Protein AF-0000000075684099 (afdb_homodimer)

Solvent-accessible surface area (backbone atoms only — not comparable to full-atom values): 14193 Å² total; per-residue (Å²): 124,77,83,59,62,55,55,47,76,52,73,48,48,56,67,42,41,53,54,57,47,53,32,49,54,31,50,75,61,69,32,39,19,30,36,30,58,41,48,46,37,28,25,48,27,39,28,27,34,31,30,70,54,49,92,86,46,73,55,72,46,78,44,77,45,59,30,39,46,72,30,47,18,16,41,30,39,69,56,45,70,51,40,16,25,23,33,25,40,92,82,67,51,51,35,29,20,37,55,39,75,75,18,24,24,47,66,32,33,44,39,34,35,36,25,36,51,66,68,39,35,44,46,46,68,42,80,33,83,90,66,68,41,70,38,77,40,75,46,68,67,131,125,81,82,54,60,54,57,47,70,50,68,47,49,57,68,40,40,53,53,57,47,53,31,48,52,30,51,75,63,70,31,38,20,29,36,50,45,24,31,25,37,30,25,48,26,40,27,26,35,45,83,87,52,47,94,86,45,72,54,73,44,79,44,78,47,40,25,23,35,23,38,47,45,41,38,29,39,69,55,43,70,53,39,40,36,30,32,10,28,64,82,21,47,56,46,69,30,37,55,38,73,74,16,22,25,45,54,33,33,44,37,34,35,34,25,36,50,64,72,38,34,44,45,45,70,41,80,33,82,91,76,67,41,70,37,85,40,82,46,68,67,129

pLDDT: mean 94.75, std 9.68, range [30.98, 98.94]

Nearest PDB structures (foldseek):
  2p6y-assembly1_A  TM=9.587E-01  e=1.117E-13  Vibrio cholerae
  2hx0-assembly1_A  TM=9.298E-01  e=1.241E-13  Salmonella enterica
  3htn-assembly1_C  TM=8.692E-01  e=8.256E-09  Bacteroides thetaiotaomicron VPI-5482
  3htn-assembly1_B  TM=8.306E-01  e=2.255E-08  Bacteroides thetaiotaomicron VPI-5482
  3hwu-assembly1_A  TM=8.414E-01  e=3.629E-08  Cupriavidus pinatubonensis JMP134

Organism: Trichomonas vaginalis (strain ATCC PRA-98 / G3) (NCBI:txid412133)

Sequence (284 aa):
MSSGKGYIAFRLRPGEDLYTSIQEQAVKNGCNACAIVTCVGSLKECHVRLAGATATDQVIVPIPGPLEIVSLTGTISQGKAHIHISVSDNKGQVFGGHLVKGSLIETTAEIVLVNLNNFGIQFTREFDQATGFNELVVKYDNMSSGKGYIAFRLRPGEDLYTSIQEQAVKNGCNACAIVTCVGSLKECHVRLAGATATDQVIVPIPGPLEIVSLTGTISQGKAHIHISVSDNKGQVFGGHLVKGSLIETTAEIVLVNLNNFGIQFTREFDQATGFNELVVKYDN

Foldseek 3Di:
DPPFDQKDKDKDFFFDKPQLVVLVSCVVRVQQKKWWPFKWAWWQKFKAWAPPDAPVRTDIDMDGDGKTWPGKTWIHHRSDIFIKTWIAHPVRDIDIHTGDTDTGGHGMMITMMGRCVVVQKHWDFDQDPVRRDGDIDIDGHD/DPPFDQKDKDKDFFFDKPQLVVLVSCVVRVQQKKWWPDKWAWWQKFKAWAPPDAPVRTDIDMDGDGKIWPDKTWIHHRSDIFIKTWIAHPVRDIDIHTGDTDTGGHGMMITMMGRCVVVQKHWDWDQDPVRRDTDIDIDGHD

InterPro domains:
  IPR005175 PPC domain [PF03479] (8-117)
  IPR005175 PPC domain [PS51742] (1-139)
  IPR005175 PPC domain [cd11378] (8-113)
  IPR025707 Predicted DNA-binding protein with PD1-like DNA-binding motif [PIRSF016702] (4-139)

Secondary structure (DSSP, 8-state):
-----SEEEEEE-TT-BHHHHHHHHHHHTT-SEEEEEEEEEEEEEEEEEPTT--SS---EEEEEEEEEEEEEEEEEETTEEEEEEEEE-TTS-EEEEEE-S--EEEEEEEEEEEEGGGGTEEEEEEEETTTTEEEEEEEE--/-----SEEEEEE-TT-BHHHHHHHHHHHTT-SEEEEEEEEEEEEEEEEEPTT--SS---EEEEEEEEEEEEEEEEEETTEEEEEEEEE-TT-BEEEEEE-S--EEEEEEEEEEEEGGGGTEEEEEEEETTTTEEEEEEEE--

Radius of gyration: 18.56 Å; Cα contacts (8 Å, |Δi|>4): 803; chains: 2; bounding box: 52×44×52 Å

Structure (mmCIF, N/CA/C/O backbone):
data_AF-0000000075684099-model_v1
#
loop_
_entity.id
_entity.type
_entity.pdbx_description
1 polymer 'DNA-binding protein, putative'
#
loop_
_atom_site.group_PDB
_atom_site.id
_atom_site.type_symbol
_atom_site.label_atom_id
_atom_site.label_alt_id
_atom_site.label_comp_id
_atom_site.label_asym_id
_atom_site.label_entity_id
_atom_site.label_seq_id
_atom_site.pdbx_PDB_ins_code
_atom_site.Cartn_x
_atom_site.Cartn_y
_atom_site.Cartn_z
_atom_site.occupancy
_atom_site.B_iso_or_equiv
_atom_site.auth_seq_id
_atom_site.auth_comp_id
_atom_site.auth_asym_id
_atom_site.auth_atom_id
_atom_site.pdbx_PDB_model_num
ATOM 1 N N . MET A 1 1 ? -26 6.961 7.812 1 31.47 1 MET A N 1
ATOM 2 C CA . MET A 1 1 ? -24.562 6.734 7.73 1 31.47 1 MET A CA 1
ATOM 3 C C . MET A 1 1 ? -24.234 5.25 7.852 1 31.47 1 MET A C 1
ATOM 5 O O . MET A 1 1 ? -24.594 4.609 8.836 1 31.47 1 MET A O 1
ATOM 9 N N . SER A 1 2 ? -24.234 4.477 6.883 1 39.66 2 SER A N 1
ATOM 10 C CA . SER A 1 2 ? -24.438 3.035 6.988 1 39.66 2 SER A CA 1
ATOM 11 C C . SER A 1 2 ? -23.469 2.412 7.988 1 39.66 2 SER A C 1
ATOM 13 O O . SER A 1 2 ? -22.328 2.848 8.102 1 39.66 2 SER A O 1
ATOM 15 N N . SER A 1 3 ? -23.906 1.865 9.133 1 50.31 3 SER A N 1
ATOM 16 C CA . SER A 1 3 ? -23.547 1.211 10.383 1 50.31 3 SER A CA 1
ATOM 17 C C . SER A 1 3 ? -22.516 0.116 10.172 1 50.31 3 SER A C 1
ATOM 19 O O . SER A 1 3 ? -22.391 -0.797 10.992 1 50.31 3 SER A O 1
ATOM 21 N N . GLY A 1 4 ? -21.875 -0.04 8.945 1 60.84 4 GLY A N 1
ATOM 22 C CA . GLY A 1 4 ? -21.047 -1.229 8.891 1 60.84 4 GLY A CA 1
ATOM 23 C C . GLY A 1 4 ? -19.797 -1.122 9.75 1 60.84 4 GLY A C 1
ATOM 24 O O . GLY A 1 4 ? -19.578 -0.1 10.398 1 60.84 4 GLY A O 1
ATOM 25 N N . LYS A 1 5 ? -19.156 -2.232 10.008 1 78.25 5 LYS A N 1
ATOM 26 C CA . LYS A 1 5 ? -17.938 -2.342 10.812 1 78.25 5 LYS A CA 1
ATOM 27 C C . LYS A 1 5 ? -16.797 -1.521 10.211 1 78.25 5 LYS A C 1
ATOM 29 O O . LYS A 1 5 ? -16.609 -1.503 8.992 1 78.25 5 LYS A O 1
ATOM 34 N N . GLY A 1 6 ? -16.25 -0.612 10.945 1 90.75 6 GLY A N 1
ATOM 35 C CA . GLY A 1 6 ? -15.117 0.189 10.539 1 90.75 6 GLY A CA 1
ATOM 36 C C . GLY A 1 6 ? -13.953 -0.643 10.023 1 90.75 6 GLY A C 1
ATOM 37 O O . GLY A 1 6 ? -13.188 -0.189 9.18 1 90.75 6 GLY A O 1
ATOM 38 N N . TYR A 1 7 ? -13.969 -1.892 10.586 1 96.44 7 TYR A N 1
ATOM 39 C CA . TYR A 1 7 ? -12.906 -2.83 10.219 1 96.44 7 TYR A CA 1
ATOM 40 C C . TYR A 1 7 ? -13.477 -4.223 9.977 1 96.44 7 TYR A C 1
ATOM 42 O O . TYR A 1 7 ? -14.531 -4.574 10.516 1 96.44 7 TYR A O 1
ATOM 50 N N . ILE A 1 8 ? -12.836 -4.914 9.141 1 97.25 8 ILE A N 1
ATOM 51 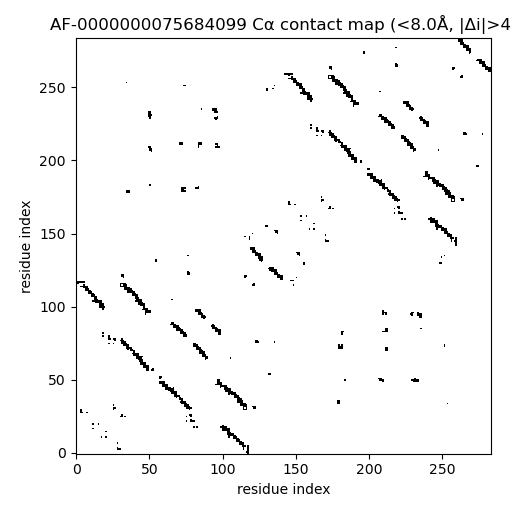C CA . ILE A 1 8 ? -13.148 -6.309 8.852 1 97.25 8 ILE A CA 1
ATOM 52 C C . ILE A 1 8 ? -11.898 -7.168 9.062 1 97.25 8 ILE A C 1
ATOM 54 O O . ILE A 1 8 ? -10.852 -6.906 8.469 1 97.25 8 ILE A O 1
ATOM 58 N N . ALA A 1 9 ? -11.992 -8.172 9.945 1 98.19 9 ALA A N 1
ATOM 59 C CA . ALA A 1 9 ? -10.914 -9.133 10.156 1 98.19 9 ALA A CA 1
ATOM 60 C C . ALA A 1 9 ? -11.375 -10.555 9.867 1 98.19 9 ALA A C 1
ATOM 62 O O . ALA A 1 9 ? -12.492 -10.93 10.219 1 98.19 9 ALA A O 1
ATOM 63 N N . PHE A 1 10 ? -10.531 -11.289 9.188 1 98.06 10 PHE A N 1
ATOM 64 C CA . PHE A 1 10 ? -10.898 -12.664 8.883 1 98.06 10 PHE A CA 1
ATOM 65 C C . PHE A 1 10 ? -9.664 -13.516 8.625 1 98.06 10 PHE A C 1
ATOM 67 O O . PHE A 1 10 ? -8.57 -12.984 8.422 1 98.06 10 PHE A O 1
ATOM 74 N N . ARG A 1 11 ? -9.828 -14.789 8.688 1 98.69 11 ARG A N 1
ATOM 75 C CA . ARG A 1 11 ? -8.797 -15.789 8.414 1 98.69 11 ARG A CA 1
ATOM 76 C C . ARG A 1 11 ? -9.18 -16.672 7.234 1 98.69 11 ARG A C 1
ATOM 78 O O . ARG A 1 11 ? -10.312 -17.141 7.145 1 98.69 11 ARG A O 1
ATOM 85 N N . LEU A 1 12 ? -8.234 -16.797 6.367 1 98.75 12 LEU A N 1
ATOM 86 C CA . LEU A 1 12 ? -8.414 -17.734 5.266 1 98.75 12 LEU A CA 1
ATOM 87 C C . LEU A 1 12 ? -7.75 -19.078 5.578 1 98.75 12 LEU A C 1
ATOM 89 O O . LEU A 1 12 ? -6.719 -19.125 6.25 1 98.75 12 LEU A O 1
ATOM 93 N N . ARG A 1 13 ? -8.328 -20.109 5.008 1 98.69 13 ARG A N 1
ATOM 94 C CA . ARG A 1 13 ? -7.902 -21.469 5.312 1 98.69 13 ARG A CA 1
ATOM 95 C C . ARG A 1 13 ? -7.172 -22.094 4.125 1 98.69 13 ARG A C 1
ATOM 97 O O . ARG A 1 13 ? -7.219 -21.547 3.014 1 98.69 13 ARG A O 1
ATOM 104 N N . PRO A 1 14 ? -6.453 -23.234 4.363 1 98.5 14 PRO A N 1
ATOM 105 C CA . PRO A 1 14 ? -5.715 -23.891 3.277 1 98.5 14 PRO A CA 1
ATOM 106 C C . PRO A 1 14 ? -6.582 -24.156 2.051 1 98.5 14 PRO A C 1
ATOM 108 O O . PRO A 1 14 ? -7.715 -24.625 2.182 1 98.5 14 PRO A O 1
ATOM 111 N N . GLY A 1 15 ? -6.035 -23.766 0.928 1 98.44 15 GLY A N 1
ATOM 112 C CA . GLY A 1 15 ? -6.719 -24.062 -0.318 1 98.44 15 GLY A CA 1
ATOM 113 C C . GLY A 1 15 ? -7.582 -22.922 -0.827 1 98.44 15 GLY A C 1
ATOM 114 O O . GLY A 1 15 ? -7.957 -22.906 -2 1 98.44 15 GLY A O 1
ATOM 115 N N . GLU A 1 16 ? -7.945 -21.984 -0.017 1 98.69 16 GLU A N 1
ATOM 116 C CA . GLU A 1 16 ? -8.695 -20.812 -0.466 1 98.69 16 GLU A CA 1
ATOM 117 C C . GLU A 1 16 ? -7.824 -19.891 -1.303 1 98.69 16 GLU A C 1
ATOM 119 O O . GLU A 1 16 ? -6.617 -19.781 -1.073 1 98.69 16 GLU A O 1
ATOM 124 N N . ASP A 1 17 ? -8.422 -19.266 -2.262 1 98.88 17 ASP A N 1
ATOM 125 C CA . ASP A 1 17 ? -7.715 -18.297 -3.105 1 98.88 17 ASP A CA 1
ATOM 126 C C . ASP A 1 17 ? -7.637 -16.938 -2.436 1 98.88 17 ASP A C 1
ATOM 128 O O . ASP A 1 17 ? -8.664 -16.359 -2.076 1 98.88 17 ASP A O 1
ATOM 132 N N . LEU A 1 18 ? -6.473 -16.453 -2.32 1 98.81 18 LEU A N 1
ATOM 133 C CA . LEU A 1 18 ? -6.238 -15.211 -1.604 1 98.81 18 LEU A CA 1
ATOM 134 C C . LEU A 1 18 ? -6.973 -14.047 -2.27 1 98.81 18 LEU A C 1
ATOM 136 O O . LEU A 1 18 ? -7.711 -13.312 -1.607 1 98.81 18 LEU A O 1
ATOM 140 N N . TYR A 1 19 ? -6.809 -13.875 -3.551 1 98.81 19 TYR A N 1
ATOM 141 C CA . TYR A 1 19 ? -7.344 -12.75 -4.309 1 98.81 19 TYR A CA 1
ATOM 142 C C . TYR A 1 19 ? -8.867 -12.75 -4.289 1 98.81 19 TYR A C 1
ATOM 144 O O . TYR A 1 19 ? -9.492 -11.773 -3.869 1 98.81 19 TYR A O 1
ATOM 152 N N . THR A 1 20 ? -9.453 -13.828 -4.621 1 98.62 20 THR A N 1
ATOM 153 C CA . THR A 1 20 ? -10.906 -13.898 -4.715 1 98.62 20 THR A CA 1
ATOM 154 C C . THR A 1 20 ? -11.539 -13.844 -3.33 1 98.62 20 THR A C 1
ATOM 156 O O . THR A 1 20 ? -12.617 -13.266 -3.158 1 98.62 20 THR A O 1
ATOM 159 N N . SER A 1 21 ? -10.883 -14.453 -2.357 1 98.75 21 SER A N 1
ATOM 160 C CA . SER A 1 21 ? -11.438 -14.461 -1.007 1 98.75 21 SER A CA 1
ATOM 161 C C . SER A 1 21 ? -11.5 -13.055 -0.425 1 98.75 21 SER A C 1
ATOM 163 O O . SER A 1 21 ? -12.461 -12.703 0.268 1 98.75 21 SER A O 1
ATOM 165 N N . ILE A 1 22 ? -10.508 -12.273 -0.689 1 98.56 22 ILE A N 1
ATOM 166 C CA . ILE A 1 22 ? -10.508 -10.906 -0.194 1 98.56 22 ILE A CA 1
ATOM 167 C C . ILE A 1 22 ? -11.672 -10.133 -0.805 1 98.56 22 ILE A C 1
ATOM 169 O O . ILE A 1 22 ? -12.391 -9.414 -0.101 1 98.56 22 ILE A O 1
ATOM 173 N N . GLN A 1 23 ? -11.875 -10.273 -2.072 1 98.38 23 GLN A N 1
ATOM 174 C CA . GLN A 1 23 ? -12.992 -9.625 -2.746 1 98.38 23 GLN A CA 1
ATOM 175 C C . GLN A 1 23 ? -14.328 -10.062 -2.152 1 98.38 23 GLN A C 1
ATOM 177 O O . GLN A 1 23 ? -15.203 -9.234 -1.886 1 98.38 23 GLN A O 1
ATOM 182 N N . GLU A 1 24 ? -14.438 -11.32 -1.969 1 98.31 24 GLU A N 1
ATOM 183 C CA . GLU A 1 24 ? -15.664 -11.891 -1.433 1 98.31 24 GLU A CA 1
ATOM 184 C C . GLU A 1 24 ? -15.961 -11.352 -0.034 1 98.31 24 GLU A C 1
ATOM 186 O O . GLU A 1 24 ? -17.109 -11.039 0.287 1 98.31 24 GLU A O 1
ATOM 191 N N . GLN A 1 25 ? -14.945 -11.352 0.781 1 97.94 25 GLN A N 1
ATOM 192 C CA . GLN A 1 25 ? -15.125 -10.859 2.143 1 97.94 25 GLN A CA 1
ATOM 193 C C . GLN A 1 25 ? -15.523 -9.383 2.15 1 97.94 25 GLN A C 1
ATOM 195 O O . GLN A 1 25 ? -16.344 -8.961 2.975 1 97.94 25 GLN A O 1
ATOM 200 N N . ALA A 1 26 ? -14.938 -8.602 1.256 1 97.5 26 ALA A N 1
ATOM 201 C CA . ALA A 1 26 ? -15.336 -7.199 1.148 1 97.5 26 ALA A CA 1
ATOM 202 C C . ALA A 1 26 ? -16.812 -7.07 0.791 1 97.5 26 ALA A C 1
ATOM 204 O O . ALA A 1 26 ? -17.547 -6.305 1.424 1 97.5 26 ALA A O 1
ATOM 205 N N . VAL A 1 27 ? -17.25 -7.82 -0.186 1 97 27 VAL A N 1
ATOM 206 C CA . VAL A 1 27 ? -18.625 -7.781 -0.654 1 97 27 VAL A CA 1
ATOM 207 C C . VAL A 1 27 ? -19.562 -8.242 0.461 1 97 27 VAL A C 1
ATOM 209 O O . VAL A 1 27 ? -20.562 -7.578 0.752 1 97 27 VAL A O 1
ATOM 212 N N . LYS A 1 28 ? -19.203 -9.32 1.064 1 96.56 28 LYS A N 1
ATOM 213 C CA . LYS A 1 28 ? -20.016 -9.914 2.121 1 96.56 28 LYS A CA 1
ATOM 214 C C . LYS A 1 28 ? -20.234 -8.922 3.264 1 96.56 28 LYS A C 1
ATOM 216 O O . LYS A 1 28 ? -21.297 -8.906 3.877 1 96.56 28 LYS A O 1
ATOM 221 N N . ASN A 1 29 ? -19.297 -8.094 3.502 1 96.19 29 ASN A N 1
ATOM 222 C CA . ASN A 1 29 ? -19.375 -7.184 4.637 1 96.19 29 ASN A CA 1
ATOM 223 C C . ASN A 1 29 ? -19.812 -5.789 4.207 1 96.19 29 ASN A C 1
ATOM 225 O O . ASN A 1 29 ? -19.75 -4.84 4.992 1 96.19 29 ASN A O 1
ATOM 229 N N . GLY A 1 30 ? -20.141 -5.625 2.967 1 94.56 30 GLY A N 1
ATOM 230 C CA . GLY A 1 30 ? -20.641 -4.348 2.471 1 94.56 30 GLY A CA 1
ATOM 231 C C . GLY A 1 30 ? -19.562 -3.279 2.406 1 94.56 30 GLY A C 1
ATOM 232 O O . GLY A 1 30 ? -19.844 -2.098 2.623 1 94.56 30 GLY A O 1
ATOM 233 N N . CYS A 1 31 ? -18.375 -3.682 2.236 1 95.69 31 CYS A N 1
ATOM 234 C CA . CYS A 1 31 ? -17.25 -2.75 2.127 1 95.69 31 CYS A CA 1
ATOM 235 C C . CYS A 1 31 ? -17 -2.369 0.672 1 95.69 31 CYS A C 1
ATOM 237 O O . CYS A 1 31 ? -16.266 -3.061 -0.038 1 95.69 31 CYS A O 1
ATOM 239 N N . ASN A 1 32 ? -17.469 -1.211 0.254 1 96.5 32 ASN A N 1
ATOM 240 C CA . ASN A 1 32 ? -17.391 -0.775 -1.136 1 96.5 32 ASN A CA 1
ATOM 241 C C . ASN A 1 32 ? -16.188 0.142 -1.361 1 96.5 32 ASN A C 1
ATOM 243 O O . ASN A 1 32 ? -15.844 0.458 -2.504 1 96.5 32 ASN A O 1
ATOM 247 N N . ALA A 1 33 ? -15.656 0.667 -0.403 1 98.06 33 ALA A N 1
ATOM 248 C CA . ALA A 1 33 ? -14.383 1.391 -0.346 1 98.06 33 ALA A CA 1
ATOM 249 C C . ALA A 1 33 ? -13.508 0.865 0.784 1 98.06 33 ALA A C 1
ATOM 251 O O . ALA A 1 33 ? -13.633 1.296 1.932 1 98.06 33 ALA A O 1
ATOM 252 N N . CYS A 1 34 ? -12.562 -0.041 0.384 1 98.19 34 CYS A N 1
ATOM 253 C CA . CYS A 1 34 ? -11.766 -0.741 1.386 1 98.19 34 CYS A CA 1
ATOM 254 C C . CYS A 1 34 ? -10.281 -0.547 1.131 1 98.19 34 CYS A C 1
ATOM 256 O O . CYS A 1 34 ? -9.859 -0.357 -0.012 1 98.19 34 CYS A O 1
ATOM 258 N N . ALA A 1 35 ? -9.562 -0.553 2.193 1 98.69 35 ALA A N 1
ATOM 259 C CA . ALA A 1 35 ? -8.109 -0.602 2.121 1 98.69 35 ALA A CA 1
ATOM 260 C C . ALA A 1 35 ? -7.555 -1.749 2.961 1 98.69 35 ALA A C 1
ATOM 262 O O . ALA A 1 35 ? -8.031 -2.002 4.07 1 98.69 35 ALA A O 1
ATOM 263 N N . ILE A 1 36 ? -6.586 -2.395 2.404 1 98.75 36 ILE A N 1
ATOM 264 C CA . ILE A 1 36 ? -5.91 -3.439 3.166 1 98.75 36 ILE A CA 1
ATOM 265 C C . ILE A 1 36 ? -5.004 -2.807 4.219 1 98.75 36 ILE A C 1
ATOM 267 O O . ILE A 1 36 ? -4.113 -2.021 3.891 1 98.75 36 ILE A O 1
ATOM 271 N N . VAL A 1 37 ? -5.246 -3.195 5.422 1 98.31 37 VAL A N 1
ATOM 272 C CA . VAL A 1 37 ? -4.449 -2.707 6.539 1 98.31 37 VAL A CA 1
ATOM 273 C C . VAL A 1 37 ? -3.219 -3.596 6.723 1 98.31 37 VAL A C 1
ATOM 275 O O . VAL A 1 37 ? -2.1 -3.098 6.867 1 98.31 37 VAL A O 1
ATOM 278 N N . THR A 1 38 ? -3.545 -4.918 6.766 1 98.31 38 THR A N 1
ATOM 279 C CA . THR A 1 38 ? -2.443 -5.859 6.922 1 98.31 38 THR A CA 1
ATOM 280 C C . THR A 1 38 ? -2.863 -7.262 6.484 1 98.31 38 THR A C 1
ATOM 282 O O . THR A 1 38 ? -4.055 -7.539 6.336 1 98.31 38 THR A O 1
ATOM 285 N N . CYS A 1 39 ? -1.842 -8.023 6.23 1 98.69 39 CYS A N 1
ATOM 286 C CA . CYS A 1 39 ? -1.992 -9.445 5.945 1 98.69 39 CYS A CA 1
ATOM 287 C C . CYS A 1 39 ? -0.742 -10.211 6.352 1 98.69 39 CYS A C 1
ATOM 289 O O . CYS A 1 39 ? 0.378 -9.766 6.098 1 98.69 39 CYS A O 1
ATOM 291 N N . VAL A 1 40 ? -0.927 -11.391 6.973 1 98.69 40 VAL A N 1
ATOM 292 C CA . VAL A 1 40 ? 0.158 -12.312 7.289 1 98.69 40 VAL A CA 1
ATOM 293 C C . VAL A 1 40 ? -0.294 -13.75 7.039 1 98.69 40 VAL A C 1
ATOM 295 O O . VAL A 1 40 ? -1.422 -14.117 7.371 1 98.69 40 VAL A O 1
ATOM 298 N N . GLY A 1 41 ? 0.515 -14.484 6.367 1 98.62 41 GLY A N 1
ATOM 299 C CA . GLY A 1 41 ? 0.187 -15.867 6.059 1 98.62 41 GLY A CA 1
ATOM 300 C C . GLY A 1 41 ? 1.12 -16.484 5.035 1 98.62 41 GLY A C 1
ATOM 301 O O . GLY A 1 41 ? 2.254 -16.031 4.867 1 98.62 41 GLY A O 1
ATOM 302 N N . SER A 1 42 ? 0.661 -17.609 4.48 1 98.75 42 SER A N 1
ATOM 303 C CA . SER A 1 42 ? 1.514 -18.359 3.562 1 98.75 42 SER A CA 1
ATOM 304 C C . SER A 1 42 ? 0.719 -18.875 2.371 1 98.75 42 SER A C 1
ATOM 306 O O . SER A 1 42 ? -0.501 -19.047 2.451 1 98.75 42 SER A O 1
ATOM 308 N N . LEU A 1 43 ? 1.417 -19.094 1.333 1 98.81 43 LEU A N 1
ATOM 309 C CA . LEU A 1 43 ? 0.818 -19.562 0.092 1 98.81 43 LEU A CA 1
ATOM 310 C C . LEU A 1 43 ? 1.528 -20.828 -0.404 1 98.81 43 LEU A C 1
ATOM 312 O O . LEU A 1 43 ? 2.752 -20.922 -0.302 1 98.81 43 LEU A O 1
ATOM 316 N N . LYS A 1 44 ? 0.836 -21.703 -0.978 1 98.12 44 LYS A N 1
ATOM 317 C CA . LYS A 1 44 ? 1.448 -22.844 -1.643 1 98.12 44 LYS A CA 1
ATOM 318 C C . LYS A 1 44 ? 1.792 -22.531 -3.094 1 98.12 44 LYS A C 1
ATOM 320 O O . LYS A 1 44 ? 2.551 -23.25 -3.734 1 98.12 44 LYS A O 1
ATOM 325 N N . GLU A 1 45 ? 1.13 -21.516 -3.613 1 98.12 45 GLU A N 1
ATOM 326 C CA . GLU A 1 45 ? 1.402 -20.969 -4.938 1 98.12 45 GLU A CA 1
ATOM 327 C C . GLU A 1 45 ? 0.891 -19.547 -5.059 1 98.12 45 GLU A C 1
ATOM 329 O O . GLU A 1 45 ? -0.172 -19.203 -4.527 1 98.12 45 GLU A O 1
ATOM 334 N N . CYS A 1 46 ? 1.672 -18.75 -5.734 1 98.69 46 CYS A N 1
ATOM 335 C CA . CYS A 1 46 ? 1.303 -17.359 -5.977 1 98.69 46 CYS A CA 1
ATOM 336 C C . CYS A 1 46 ? 1.369 -17.031 -7.461 1 98.69 46 CYS A C 1
ATOM 338 O O . CYS A 1 46 ? 2.305 -17.438 -8.148 1 98.69 46 CYS A O 1
ATOM 340 N N . HIS A 1 47 ? 0.412 -16.344 -7.93 1 98.62 47 HIS A N 1
ATOM 341 C CA . HIS A 1 47 ? 0.417 -15.836 -9.297 1 98.62 47 HIS A CA 1
ATOM 342 C C . HIS A 1 47 ? 0.419 -14.312 -9.328 1 98.62 47 HIS A C 1
ATOM 344 O O . HIS A 1 47 ? -0.401 -13.672 -8.664 1 98.62 47 HIS A O 1
ATOM 350 N N . VAL A 1 48 ? 1.358 -13.758 -10.141 1 98.44 48 VAL A N 1
ATOM 351 C CA . VAL A 1 48 ? 1.439 -12.305 -10.219 1 98.44 48 VAL A CA 1
ATOM 352 C C . VAL A 1 48 ? 1.559 -11.867 -11.68 1 98.44 48 VAL A C 1
ATOM 354 O O . VAL A 1 48 ? 2.201 -12.547 -12.484 1 98.44 48 VAL A O 1
ATOM 357 N N . ARG A 1 49 ? 0.887 -10.781 -11.977 1 98.31 49 ARG A N 1
ATOM 358 C CA . ARG A 1 49 ? 1.21 -10.031 -13.188 1 98.31 49 ARG A CA 1
ATOM 359 C C . ARG A 1 49 ? 2.428 -9.141 -12.969 1 98.31 49 ARG A C 1
ATOM 361 O O . ARG A 1 49 ? 2.477 -8.367 -12.016 1 98.31 49 ARG A O 1
ATOM 368 N N . LEU A 1 50 ? 3.363 -9.242 -13.891 1 96.56 50 LEU A N 1
ATOM 369 C CA . LEU A 1 50 ? 4.633 -8.539 -13.734 1 96.56 50 LEU A CA 1
ATOM 370 C C . LEU A 1 50 ? 4.492 -7.07 -14.109 1 96.56 50 LEU A C 1
ATOM 372 O O . LEU A 1 50 ? 3.545 -6.691 -14.805 1 96.56 50 LEU A O 1
ATOM 376 N N . ALA A 1 51 ? 5.43 -6.309 -13.672 1 94.88 51 ALA A N 1
ATOM 377 C CA . ALA A 1 51 ? 5.449 -4.879 -13.969 1 94.88 51 ALA A CA 1
ATOM 378 C C . ALA A 1 51 ? 5.539 -4.633 -15.469 1 94.88 51 ALA A C 1
ATOM 380 O O . ALA A 1 51 ? 6.07 -5.461 -16.219 1 94.88 51 ALA A O 1
ATOM 381 N N . GLY A 1 52 ? 5.07 -3.455 -15.805 1 91.69 52 GLY A N 1
ATOM 382 C CA . GLY A 1 52 ? 5.164 -3.045 -17.203 1 91.69 52 GLY A CA 1
ATOM 383 C C . GLY A 1 52 ? 4.016 -3.547 -18.047 1 91.69 52 GLY A C 1
ATOM 384 O O . GLY A 1 52 ? 4.09 -3.531 -19.281 1 91.69 52 GLY A O 1
ATOM 385 N N . ALA A 1 53 ? 3.068 -4.039 -17.406 1 87.81 53 ALA A N 1
ATOM 386 C CA . ALA A 1 53 ? 1.898 -4.531 -18.141 1 87.81 53 ALA A CA 1
ATOM 387 C C . ALA A 1 53 ? 1.154 -3.387 -18.812 1 87.81 53 ALA A C 1
ATOM 389 O O . ALA A 1 53 ? 1.077 -2.279 -18.281 1 87.81 53 ALA A O 1
ATOM 390 N N . THR A 1 54 ? 0.695 -3.68 -20.016 1 83.69 54 THR A N 1
ATOM 391 C CA . THR A 1 54 ? -0.241 -2.795 -20.703 1 83.69 54 THR A CA 1
ATOM 392 C C . THR A 1 54 ? -1.604 -3.463 -20.859 1 83.69 54 THR A C 1
ATOM 394 O O . THR A 1 54 ? -1.773 -4.629 -20.5 1 83.69 54 THR A O 1
ATOM 397 N N . ALA A 1 55 ? -2.543 -2.684 -21.359 1 79.31 55 ALA A N 1
ATOM 398 C CA . ALA A 1 55 ? -3.893 -3.211 -21.547 1 79.31 55 ALA A CA 1
ATOM 399 C C . ALA A 1 55 ? -3.895 -4.402 -22.484 1 79.31 55 ALA A C 1
ATOM 401 O O . ALA A 1 55 ? -4.734 -5.301 -22.375 1 79.31 55 ALA A O 1
ATOM 402 N N . THR A 1 56 ? -2.965 -4.52 -23.234 1 83.69 56 THR A N 1
ATOM 403 C CA . THR A 1 56 ? -2.98 -5.547 -24.266 1 83.69 56 THR A CA 1
ATOM 404 C C . THR A 1 56 ? -1.841 -6.543 -24.062 1 83.69 56 THR A C 1
ATOM 406 O O . THR A 1 56 ? -1.744 -7.543 -24.766 1 83.69 56 THR A O 1
ATOM 409 N N . ASP A 1 57 ? -0.966 -6.234 -23.219 1 87.38 57 ASP A N 1
ATOM 410 C CA . ASP A 1 57 ? 0.195 -7.09 -22.984 1 87.38 57 ASP A CA 1
ATOM 411 C C . ASP A 1 57 ? 0.441 -7.277 -21.484 1 87.38 57 ASP A C 1
ATOM 413 O O . ASP A 1 57 ? 0.956 -6.379 -20.828 1 87.38 57 ASP A O 1
ATOM 417 N N . GLN A 1 58 ? 0.097 -8.484 -21.062 1 91.62 58 GLN A N 1
ATOM 418 C CA . GLN A 1 58 ? 0.25 -8.828 -19.641 1 91.62 58 GLN A CA 1
ATOM 419 C C . GLN A 1 58 ? 0.924 -10.188 -19.484 1 91.62 58 GLN A C 1
ATOM 421 O O . GLN A 1 58 ? 0.589 -11.141 -20.188 1 91.62 58 GLN A O 1
ATOM 426 N N . VAL A 1 59 ? 1.925 -10.18 -18.641 1 94.38 59 VAL A N 1
ATOM 427 C CA . VAL A 1 59 ? 2.611 -11.438 -18.344 1 94.38 59 VAL A CA 1
ATOM 428 C C . VAL A 1 59 ? 2.305 -11.867 -16.906 1 94.38 59 VAL A C 1
ATOM 430 O O . VAL A 1 59 ? 2.627 -11.156 -15.953 1 94.38 59 VAL A O 1
ATOM 433 N N . ILE A 1 60 ? 1.652 -12.984 -16.828 1 96.88 60 ILE A N 1
ATOM 434 C CA . ILE A 1 60 ? 1.366 -13.586 -15.523 1 96.88 60 ILE A CA 1
ATOM 435 C C . ILE A 1 60 ? 2.307 -14.766 -15.281 1 96.88 60 ILE A C 1
ATOM 437 O O . ILE A 1 60 ? 2.447 -15.641 -16.141 1 96.88 60 ILE A O 1
ATOM 441 N N . VAL A 1 61 ? 2.936 -14.781 -14.094 1 97.06 61 VAL A N 1
ATOM 442 C CA . VAL A 1 61 ? 3.871 -15.867 -13.805 1 97.06 61 VAL A CA 1
ATOM 443 C C . VAL A 1 61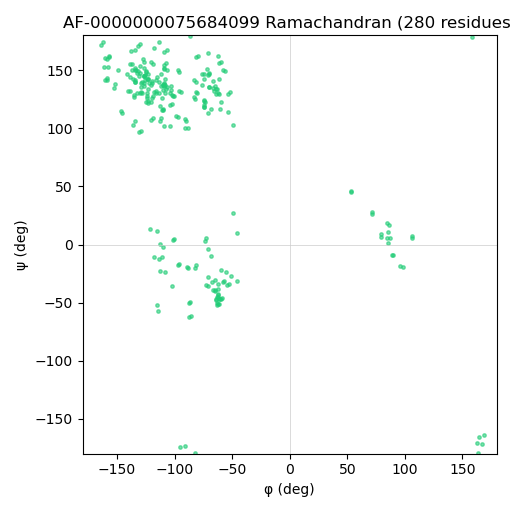 ? 3.5 -16.531 -12.477 1 97.06 61 VAL A C 1
ATOM 445 O O . VAL A 1 61 ? 3.102 -15.844 -11.531 1 97.06 61 VAL A O 1
ATOM 448 N N . PRO A 1 62 ? 3.711 -17.797 -12.461 1 97.88 62 PRO A N 1
ATOM 449 C CA . PRO A 1 62 ? 3.602 -18.484 -11.172 1 97.88 62 PRO A CA 1
ATOM 450 C C . PRO A 1 62 ? 4.875 -18.391 -10.336 1 97.88 62 PRO A C 1
ATOM 452 O O . PRO A 1 62 ? 5.98 -18.422 -10.883 1 97.88 62 PRO A O 1
ATOM 455 N N . ILE A 1 63 ? 4.684 -18.234 -9.07 1 97.81 63 ILE A N 1
ATOM 456 C CA . ILE A 1 63 ? 5.746 -18.375 -8.078 1 97.81 63 ILE A CA 1
ATOM 457 C C . ILE A 1 63 ? 5.473 -19.609 -7.211 1 97.81 63 ILE A C 1
ATOM 459 O O . ILE A 1 63 ? 4.574 -19.594 -6.367 1 97.81 63 ILE A O 1
ATOM 463 N N . PRO A 1 64 ? 6.246 -20.594 -7.461 1 97.62 64 PRO A N 1
ATOM 464 C CA . PRO A 1 64 ? 5.965 -21.828 -6.734 1 97.62 64 PRO A CA 1
ATOM 465 C C . PRO A 1 64 ? 6.293 -21.719 -5.246 1 97.62 64 PRO A C 1
ATOM 467 O O . PRO A 1 64 ? 7.273 -21.078 -4.867 1 97.62 64 PRO A O 1
ATOM 470 N N . GLY A 1 65 ? 5.477 -22.453 -4.426 1 96.5 65 GLY A N 1
ATOM 471 C CA . GLY A 1 65 ? 5.691 -22.484 -2.986 1 96.5 65 GLY A CA 1
ATOM 472 C C . GLY A 1 65 ? 6.758 -23.484 -2.566 1 96.5 65 GLY A C 1
ATOM 473 O O . GLY A 1 65 ? 7.363 -24.141 -3.412 1 96.5 65 GLY A O 1
ATOM 474 N N . PRO A 1 66 ? 6.926 -23.5 -1.289 1 98.25 66 PRO A N 1
ATOM 475 C CA . PRO A 1 66 ? 6.227 -22.766 -0.231 1 98.25 66 PRO A CA 1
ATOM 476 C C . PRO A 1 66 ? 6.629 -21.297 -0.168 1 98.25 66 PRO A C 1
ATOM 478 O O . PRO A 1 66 ? 7.789 -20.953 -0.417 1 98.25 66 PRO A O 1
ATOM 481 N N . LEU A 1 67 ? 5.629 -20.406 0.218 1 98.75 67 LEU A N 1
ATOM 482 C CA . LEU A 1 67 ? 5.871 -18.969 0.254 1 98.75 67 LEU A CA 1
ATOM 483 C C . LEU A 1 67 ? 5.328 -18.359 1.543 1 98.75 67 LEU A C 1
ATOM 485 O O . LEU A 1 67 ? 4.25 -18.734 2.008 1 98.75 67 LEU A O 1
ATOM 489 N N . GLU A 1 68 ? 6.027 -17.438 2.133 1 98.81 68 GLU A N 1
ATOM 490 C CA . GLU A 1 68 ? 5.5 -16.531 3.15 1 98.81 68 GLU A CA 1
ATOM 491 C C . GLU A 1 68 ? 5.07 -15.203 2.537 1 98.81 68 GLU A C 1
ATOM 493 O O . GLU A 1 68 ? 5.789 -14.625 1.72 1 98.81 68 GLU A O 1
ATOM 498 N N . ILE A 1 69 ? 3.895 -14.734 2.875 1 98.88 69 ILE A N 1
ATOM 499 C CA . ILE A 1 69 ? 3.471 -13.398 2.467 1 98.88 69 ILE A CA 1
ATOM 500 C C . ILE A 1 69 ? 4.219 -12.352 3.283 1 98.88 69 ILE A C 1
ATOM 502 O O . ILE A 1 69 ? 4.09 -12.297 4.508 1 98.88 69 ILE A O 1
ATOM 506 N N . VAL A 1 70 ? 4.914 -11.484 2.596 1 98.5 70 VAL A N 1
ATOM 507 C CA . VAL A 1 70 ? 5.738 -10.484 3.26 1 98.5 70 VAL A CA 1
ATOM 508 C C . VAL A 1 70 ? 5.023 -9.133 3.242 1 98.5 70 VAL A C 1
ATOM 510 O O . VAL A 1 70 ? 5.203 -8.32 4.152 1 98.5 70 VAL A O 1
ATOM 513 N N . SER A 1 71 ? 4.363 -8.938 2.189 1 98.62 71 SER A N 1
ATOM 514 C CA . SER A 1 71 ? 3.514 -7.75 2.125 1 98.62 71 SER A CA 1
ATOM 515 C C . SER A 1 71 ? 2.285 -8 1.254 1 98.62 71 SER A C 1
ATOM 517 O O . SER A 1 71 ? 2.33 -8.812 0.328 1 98.62 71 SER A O 1
ATOM 519 N N . LEU A 1 72 ? 1.238 -7.344 1.558 1 98.88 72 LEU A N 1
ATOM 520 C CA . LEU A 1 72 ? -0.003 -7.273 0.795 1 98.88 72 LEU A CA 1
ATOM 521 C C . LEU A 1 72 ? -0.654 -5.902 0.938 1 98.88 72 LEU A C 1
ATOM 523 O O . LEU A 1 72 ? -1.048 -5.508 2.039 1 98.88 72 LEU A O 1
ATOM 527 N N . THR A 1 73 ? -0.706 -5.211 -0.199 1 98.69 73 THR A N 1
ATOM 528 C CA . THR A 1 73 ? -1.223 -3.846 -0.177 1 98.69 73 THR A CA 1
ATOM 529 C C . THR A 1 73 ? -2.238 -3.633 -1.297 1 98.69 73 THR A C 1
ATOM 531 O O . THR A 1 73 ? -2.145 -4.262 -2.354 1 98.69 73 THR A O 1
ATOM 534 N N . GLY A 1 74 ? -3.229 -2.754 -0.997 1 98.75 74 GLY A N 1
ATOM 535 C CA . GLY A 1 74 ? -4.168 -2.477 -2.072 1 98.75 74 GLY A CA 1
ATOM 536 C C . GLY A 1 74 ? -5.5 -1.942 -1.579 1 98.75 74 GLY A C 1
ATOM 537 O O . GLY A 1 74 ? -5.668 -1.688 -0.385 1 98.75 74 GLY A O 1
ATOM 538 N N . THR A 1 75 ? -6.316 -1.668 -2.561 1 98.81 75 THR A N 1
ATOM 539 C CA . THR A 1 75 ? -7.66 -1.141 -2.334 1 98.81 75 THR A CA 1
ATOM 540 C C . THR A 1 75 ? -8.703 -1.996 -3.045 1 98.81 75 THR A C 1
ATOM 542 O O . THR A 1 75 ? -8.391 -2.695 -4.008 1 98.81 75 THR A O 1
ATOM 545 N N . ILE A 1 76 ? -9.852 -1.997 -2.5 1 98.38 76 ILE A N 1
ATOM 546 C CA . ILE A 1 76 ? -11.008 -2.652 -3.102 1 98.38 76 ILE A CA 1
ATOM 547 C C . ILE A 1 76 ? -12.117 -1.628 -3.338 1 98.38 76 ILE A C 1
ATOM 549 O O . ILE A 1 76 ? -12.523 -0.922 -2.414 1 98.38 76 ILE A O 1
ATOM 553 N N . SER A 1 77 ? -12.539 -1.509 -4.543 1 97.5 77 SER A N 1
ATOM 554 C CA . SER A 1 77 ? -13.625 -0.62 -4.945 1 97.5 77 SER A CA 1
ATOM 555 C C . SER A 1 77 ? -14.781 -1.403 -5.551 1 97.5 77 SER A C 1
ATOM 557 O O . SER A 1 77 ? -14.672 -1.927 -6.664 1 97.5 77 SER A O 1
ATOM 559 N N . GLN A 1 78 ? -15.906 -1.506 -4.852 1 94.69 78 GLN A N 1
ATOM 560 C CA . GLN A 1 78 ? -17.109 -2.154 -5.344 1 94.69 78 GLN A CA 1
ATOM 561 C C . GLN A 1 78 ? -16.812 -3.564 -5.844 1 94.69 78 GLN A C 1
ATOM 563 O O . GLN A 1 78 ? -17.188 -3.92 -6.965 1 94.69 78 GLN A O 1
ATOM 568 N N . GLY A 1 79 ? -16.047 -4.273 -5.055 1 94.06 79 GLY A N 1
ATOM 569 C CA . GLY A 1 79 ? -15.797 -5.684 -5.312 1 94.06 79 GLY A CA 1
ATOM 570 C C . GLY A 1 79 ? -14.594 -5.922 -6.199 1 94.06 79 GLY A C 1
ATOM 571 O O . GLY A 1 79 ? -14.195 -7.066 -6.422 1 94.06 79 GLY A O 1
ATOM 572 N N . LYS A 1 80 ? -14.023 -4.883 -6.777 1 95.75 80 LYS A N 1
ATOM 573 C CA . LYS A 1 8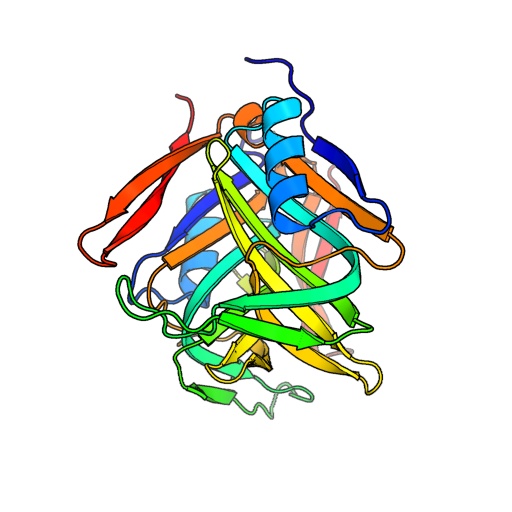0 ? -12.828 -5 -7.609 1 95.75 80 LYS A CA 1
ATOM 574 C C . LYS A 1 80 ? -11.578 -4.602 -6.836 1 95.75 80 LYS A C 1
ATOM 576 O O . LYS A 1 80 ? -11.492 -3.484 -6.32 1 95.75 80 LYS A O 1
ATOM 581 N N . ALA A 1 81 ? -10.641 -5.523 -6.895 1 97.81 81 ALA A N 1
ATOM 582 C CA . ALA A 1 81 ? -9.469 -5.309 -6.047 1 97.81 81 ALA A CA 1
ATOM 583 C C . ALA A 1 81 ? -8.242 -4.973 -6.883 1 97.81 81 ALA A C 1
ATOM 585 O O . ALA A 1 81 ? -8.023 -5.559 -7.949 1 97.81 81 ALA A O 1
ATOM 586 N N . HIS A 1 82 ? -7.504 -3.992 -6.559 1 98.69 82 HIS A N 1
ATOM 587 C CA . HIS A 1 82 ? -6.133 -3.707 -6.965 1 98.69 82 HIS A CA 1
ATOM 588 C C . HIS A 1 82 ? -5.145 -4.031 -5.852 1 98.69 82 HIS A C 1
ATOM 590 O O . HIS A 1 82 ? -4.992 -3.25 -4.906 1 98.69 82 HIS A O 1
ATOM 596 N N . ILE A 1 83 ? -4.484 -5.172 -6.012 1 98.81 83 ILE A N 1
ATOM 597 C CA . ILE A 1 83 ? -3.672 -5.684 -4.914 1 98.81 83 ILE A CA 1
ATOM 598 C C . ILE A 1 83 ? -2.273 -6.027 -5.422 1 98.81 83 ILE A C 1
ATOM 600 O O . ILE A 1 83 ? -2.123 -6.621 -6.492 1 98.81 83 ILE A O 1
ATOM 604 N N . HIS A 1 84 ? -1.287 -5.574 -4.738 1 98.94 84 HIS A N 1
ATOM 605 C CA . HIS A 1 84 ? 0.095 -5.988 -4.949 1 98.94 84 HIS A CA 1
ATOM 606 C C . HIS A 1 84 ? 0.595 -6.848 -3.791 1 98.94 84 HIS A C 1
ATOM 608 O O . HIS A 1 84 ? 0.12 -6.707 -2.662 1 98.94 84 HIS A O 1
ATOM 614 N N . ILE A 1 85 ? 1.531 -7.707 -4.078 1 98.88 85 ILE A N 1
ATOM 615 C CA . ILE A 1 85 ? 1.989 -8.672 -3.082 1 98.88 85 ILE A CA 1
ATOM 616 C C . ILE A 1 85 ? 3.5 -8.852 -3.199 1 98.88 85 ILE A C 1
ATOM 618 O O . ILE A 1 85 ? 4.062 -8.75 -4.293 1 98.88 85 ILE A O 1
ATOM 622 N N . SER A 1 86 ? 4.156 -9.086 -2.094 1 98.81 86 SER A N 1
ATOM 623 C CA . SER A 1 86 ? 5.488 -9.68 -2.07 1 98.81 86 SER A CA 1
ATOM 624 C C . SER A 1 86 ? 5.516 -10.945 -1.226 1 98.81 86 SER A C 1
ATOM 626 O O . SER A 1 86 ? 4.863 -11.016 -0.182 1 98.81 86 SER A O 1
ATOM 628 N N . VAL A 1 87 ? 6.285 -11.922 -1.699 1 98.81 87 VAL A N 1
ATOM 629 C CA . VAL A 1 87 ? 6.406 -13.219 -1.033 1 98.81 87 VAL A CA 1
ATOM 630 C C . VAL A 1 87 ? 7.879 -13.625 -0.965 1 98.81 87 VAL A C 1
ATOM 632 O O . VAL A 1 87 ? 8.68 -13.242 -1.821 1 98.81 87 VAL A O 1
ATOM 635 N N . SER A 1 88 ? 8.164 -14.406 0.056 1 98.69 88 SER A N 1
ATOM 636 C CA . SER A 1 88 ? 9.508 -14.961 0.172 1 98.69 88 SER A CA 1
ATOM 637 C C . SER A 1 88 ? 9.484 -16.484 0.069 1 98.69 88 SER A C 1
ATOM 639 O O . SER A 1 88 ? 8.57 -17.125 0.588 1 98.69 88 SER A O 1
ATOM 641 N N . ASP A 1 89 ? 10.539 -16.984 -0.63 1 97.81 89 ASP A N 1
ATOM 642 C CA . ASP A 1 89 ? 10.633 -18.422 -0.772 1 97.81 89 ASP A CA 1
ATOM 643 C C . ASP A 1 89 ? 11.445 -19.031 0.368 1 97.81 89 ASP A C 1
ATOM 645 O O . ASP A 1 89 ? 11.734 -18.359 1.36 1 97.81 89 ASP A O 1
ATOM 649 N N . ASN A 1 90 ? 11.68 -20.281 0.246 1 97.5 90 ASN A N 1
ATOM 650 C CA . ASN A 1 90 ? 12.344 -21.016 1.318 1 97.5 90 ASN A CA 1
ATOM 651 C C . ASN A 1 90 ? 13.828 -20.672 1.393 1 97.5 90 ASN A C 1
ATOM 653 O O . ASN A 1 90 ? 14.555 -21.203 2.242 1 97.5 90 ASN A O 1
ATOM 657 N N . LYS A 1 91 ? 14.359 -19.75 0.574 1 97.19 91 LYS A N 1
ATOM 658 C CA . LYS A 1 91 ? 15.734 -19.25 0.63 1 97.19 91 LYS A CA 1
ATOM 659 C C . LYS A 1 91 ? 15.766 -17.797 1.103 1 97.19 91 LYS A C 1
ATOM 661 O O . LYS A 1 91 ? 16.828 -17.172 1.145 1 97.19 91 LYS A O 1
ATOM 666 N N . GLY A 1 92 ? 14.664 -17.312 1.311 1 96.94 92 GLY A N 1
ATOM 667 C CA . GLY A 1 92 ? 14.57 -15.93 1.775 1 96.94 92 GLY A CA 1
ATOM 668 C C . GLY A 1 92 ? 14.547 -14.922 0.645 1 96.94 92 GLY A C 1
ATOM 669 O O . GLY A 1 92 ? 14.609 -13.711 0.883 1 96.94 92 GLY A O 1
ATOM 670 N N . GLN A 1 93 ? 14.492 -15.438 -0.579 1 97.06 93 GLN A N 1
ATOM 671 C CA . GLN A 1 93 ? 14.367 -14.523 -1.714 1 97.06 93 GLN A CA 1
ATOM 672 C C . GLN A 1 93 ? 12.945 -13.992 -1.837 1 97.06 93 GLN A C 1
ATOM 674 O O . GLN A 1 93 ? 11.977 -14.742 -1.668 1 97.06 93 GLN A O 1
ATOM 679 N N . VAL A 1 94 ? 12.922 -12.734 -2.104 1 98.25 94 VAL A N 1
ATOM 680 C CA . VAL A 1 94 ? 11.609 -12.094 -2.158 1 98.25 94 VAL A CA 1
ATOM 681 C C . VAL A 1 94 ? 11.258 -11.766 -3.605 1 98.25 94 VAL A C 1
ATOM 683 O O . VAL A 1 94 ? 12.102 -11.281 -4.363 1 98.25 94 VAL A O 1
ATOM 686 N N . PHE A 1 95 ? 9.969 -12.062 -3.926 1 98.25 95 PHE A N 1
ATOM 687 C CA . PHE A 1 95 ? 9.359 -11.781 -5.219 1 98.25 95 PHE A CA 1
ATOM 688 C C . PHE A 1 95 ? 8.062 -10.992 -5.047 1 98.25 95 PHE A C 1
ATOM 690 O O . PHE A 1 95 ? 7.461 -11 -3.971 1 98.25 95 PHE A O 1
ATOM 697 N N . GLY A 1 96 ? 7.719 -10.312 -6.121 1 98.19 96 GLY A N 1
ATOM 698 C CA . GLY A 1 96 ? 6.488 -9.555 -5.977 1 98.19 96 GLY A CA 1
ATOM 699 C C . GLY A 1 96 ? 5.879 -9.141 -7.301 1 98.19 96 GLY A C 1
ATOM 700 O O . GLY A 1 96 ? 6.438 -9.43 -8.359 1 98.19 96 GLY A O 1
ATOM 701 N N . GLY A 1 97 ? 4.699 -8.562 -7.238 1 98.44 97 GLY A N 1
ATOM 702 C CA . GLY A 1 97 ? 3.949 -8.102 -8.398 1 98.44 97 GLY A CA 1
ATOM 703 C C . GLY A 1 97 ? 2.482 -7.859 -8.10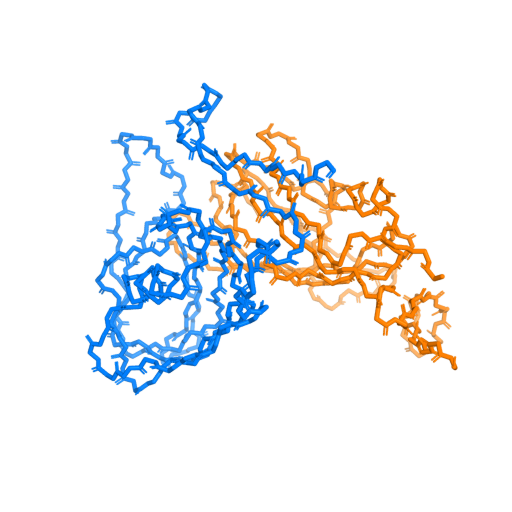2 1 98.44 97 GLY A C 1
ATOM 704 O O . GLY A 1 97 ? 2.092 -7.734 -6.938 1 98.44 97 GLY A O 1
ATOM 705 N N . HIS A 1 98 ? 1.77 -7.621 -9.203 1 98.69 98 HIS A N 1
ATOM 706 C CA . HIS A 1 98 ? 0.322 -7.461 -9.125 1 98.69 98 HIS A CA 1
ATOM 707 C C . HIS A 1 98 ? -0.371 -8.805 -8.906 1 98.69 98 HIS A C 1
ATOM 709 O O . HIS A 1 98 ? -0.3 -9.688 -9.766 1 98.69 98 HIS A O 1
ATOM 715 N N . LEU A 1 99 ? -1.076 -8.945 -7.797 1 98.81 99 LEU A N 1
ATOM 716 C CA . LEU A 1 99 ? -1.707 -10.211 -7.422 1 98.81 99 LEU A CA 1
ATOM 717 C C . LEU A 1 99 ? -2.879 -10.523 -8.344 1 98.81 99 LEU A C 1
ATOM 719 O O . LEU A 1 99 ? -3.682 -9.648 -8.656 1 98.81 99 LEU A O 1
ATOM 723 N N . VAL A 1 100 ? -2.938 -11.805 -8.781 1 98.25 100 VAL A N 1
ATOM 724 C CA . VAL A 1 100 ? -4.078 -12.25 -9.57 1 98.25 100 VAL A CA 1
ATOM 725 C C . VAL A 1 100 ? -4.637 -13.547 -8.992 1 98.25 100 VAL A C 1
ATOM 727 O O . VAL A 1 100 ? -4.078 -14.109 -8.047 1 98.25 100 VAL A O 1
ATOM 730 N N . LYS A 1 101 ? -5.754 -13.969 -9.523 1 98.12 101 LYS A N 1
ATOM 731 C CA . LYS A 1 101 ? -6.375 -15.227 -9.117 1 98.12 101 LYS A CA 1
ATOM 732 C C . LYS A 1 101 ? -5.426 -16.406 -9.328 1 98.12 101 LYS A C 1
ATOM 734 O O . LYS A 1 101 ? -4.613 -16.391 -10.25 1 98.12 101 LYS A O 1
ATOM 739 N N . GLY A 1 102 ? -5.605 -17.438 -8.453 1 98.31 102 GLY A N 1
ATOM 740 C CA . GLY A 1 102 ? -4.789 -18.641 -8.539 1 98.31 102 GLY A CA 1
ATOM 741 C C . GLY A 1 102 ? -3.746 -18.734 -7.445 1 98.31 102 GLY A C 1
ATOM 742 O O . GLY A 1 102 ? -2.9 -19.625 -7.461 1 98.31 102 GLY A O 1
ATOM 743 N N . SER A 1 103 ? -3.764 -17.875 -6.496 1 98.81 103 SER A N 1
ATOM 744 C CA . SER A 1 103 ? -2.852 -17.844 -5.359 1 98.81 103 SER A CA 1
ATOM 745 C C . SER A 1 103 ? -3.482 -18.484 -4.129 1 98.81 103 SER A C 1
ATOM 747 O O . SER A 1 103 ? -4.328 -17.875 -3.469 1 98.81 103 SER A O 1
ATOM 749 N N . LEU A 1 104 ? -2.969 -19.594 -3.789 1 98.81 104 LEU A N 1
ATOM 750 C CA . LEU A 1 104 ? -3.695 -20.438 -2.852 1 98.81 104 LEU A CA 1
ATOM 751 C C . LEU A 1 104 ? -3.004 -20.469 -1.491 1 98.81 104 LEU A C 1
ATOM 753 O O . LEU A 1 104 ? -1.786 -20.625 -1.412 1 98.81 104 LEU A O 1
ATOM 757 N N . ILE A 1 105 ? -3.816 -20.391 -0.445 1 98.88 105 ILE A N 1
ATOM 758 C CA . ILE A 1 105 ? -3.328 -20.406 0.929 1 98.88 105 ILE A CA 1
ATOM 759 C C . ILE A 1 105 ? -2.688 -21.75 1.242 1 98.88 105 ILE A C 1
ATOM 761 O O . ILE A 1 105 ? -3.223 -22.797 0.872 1 98.88 105 ILE A O 1
ATOM 765 N N . GLU A 1 106 ? -1.567 -21.734 1.901 1 98.69 106 GLU A N 1
ATOM 766 C CA . GLU A 1 106 ? -0.915 -22.953 2.354 1 98.69 106 GLU A CA 1
ATOM 767 C C . GLU A 1 106 ? -1.425 -23.375 3.729 1 98.69 106 GLU A C 1
ATOM 769 O O . GLU A 1 106 ? -2.049 -24.422 3.869 1 98.69 106 GLU A O 1
ATOM 774 N N . THR A 1 107 ? -1.188 -22.484 4.75 1 98.25 107 THR A N 1
ATOM 775 C CA . THR A 1 107 ? -1.609 -22.828 6.105 1 98.25 107 THR A CA 1
ATOM 776 C C . THR A 1 107 ? -2.697 -21.875 6.59 1 98.25 107 THR A C 1
ATOM 778 O O . THR A 1 107 ? -3.727 -22.312 7.109 1 98.25 107 THR A O 1
ATOM 781 N N . THR A 1 108 ? -2.471 -20.625 6.512 1 98.44 108 THR A N 1
ATOM 782 C CA . THR A 1 108 ? -3.375 -19.594 7.004 1 98.44 108 THR A CA 1
ATOM 783 C C . THR A 1 108 ? -3.051 -18.25 6.371 1 98.44 108 THR A C 1
ATOM 785 O O . THR A 1 108 ? -1.947 -18.031 5.863 1 98.44 108 THR A O 1
ATOM 788 N N . ALA A 1 109 ? -3.992 -17.406 6.258 1 98.69 109 ALA A N 1
ATOM 789 C CA . ALA A 1 109 ? -3.76 -15.969 6.078 1 98.69 109 ALA A CA 1
ATOM 790 C C . ALA A 1 109 ? -4.684 -15.148 6.973 1 98.69 109 ALA A C 1
ATOM 792 O O . ALA A 1 109 ? -5.895 -15.375 7.004 1 98.69 109 ALA A O 1
ATOM 793 N N . GLU A 1 110 ? -4.156 -14.266 7.707 1 98.88 110 GLU A N 1
ATOM 794 C CA . GLU A 1 110 ? -4.855 -13.328 8.578 1 98.88 110 GLU A CA 1
ATOM 795 C C . GLU A 1 110 ? -4.887 -11.93 7.969 1 98.88 110 GLU A C 1
ATOM 797 O O . GLU A 1 110 ? -3.834 -11.336 7.703 1 98.88 110 GLU A O 1
ATOM 802 N N . ILE A 1 111 ? -6.145 -11.438 7.742 1 98.69 111 ILE A N 1
ATOM 803 C CA . ILE A 1 111 ? -6.281 -10.203 6.977 1 98.69 111 ILE A CA 1
ATOM 804 C C . ILE A 1 111 ? -7.16 -9.211 7.742 1 98.69 111 ILE A C 1
ATOM 806 O O . ILE A 1 111 ? -8.148 -9.609 8.367 1 98.69 111 ILE A O 1
ATOM 810 N N . VAL A 1 112 ? -6.75 -7.934 7.695 1 98.5 112 VAL A N 1
ATOM 811 C CA . VAL A 1 112 ? -7.555 -6.836 8.219 1 98.5 112 VAL A CA 1
ATOM 812 C C . VAL A 1 112 ? -7.781 -5.797 7.121 1 98.5 112 VAL A C 1
ATOM 814 O O . VAL A 1 112 ? -6.836 -5.363 6.461 1 98.5 112 VAL A O 1
ATOM 817 N N . LEU A 1 113 ? -9.039 -5.461 6.914 1 98.25 113 LEU A N 1
ATOM 818 C CA . LEU A 1 113 ? -9.438 -4.367 6.035 1 98.25 113 LEU A CA 1
ATOM 819 C C . LEU A 1 113 ? -10.039 -3.215 6.84 1 98.25 113 LEU A C 1
ATOM 821 O O . LEU A 1 113 ? -10.656 -3.436 7.879 1 98.25 113 LEU A O 1
ATOM 825 N N . VAL A 1 114 ? -9.836 -2.008 6.387 1 97.81 114 VAL A N 1
ATOM 826 C CA . VAL A 1 114 ? -10.602 -0.875 6.895 1 97.81 114 VAL A CA 1
ATOM 827 C C . VAL A 1 114 ? -11.68 -0.484 5.883 1 97.81 114 VAL A C 1
ATOM 829 O O . VAL A 1 114 ? -11.422 -0.436 4.68 1 97.81 114 VAL A O 1
ATOM 832 N N . ASN A 1 115 ? -12.859 -0.304 6.391 1 97.25 115 ASN A N 1
ATOM 833 C CA . ASN A 1 115 ? -14 0.145 5.594 1 97.25 115 ASN A CA 1
ATOM 834 C C . ASN A 1 115 ? -14.109 1.667 5.586 1 97.25 115 ASN A C 1
ATOM 836 O O . ASN A 1 115 ? -14.68 2.256 6.512 1 97.25 115 ASN A O 1
ATOM 840 N N . LEU A 1 116 ? -13.766 2.236 4.508 1 96.94 116 LEU A N 1
ATOM 841 C CA . LEU A 1 116 ? -13.609 3.686 4.43 1 96.94 116 LEU A CA 1
ATOM 842 C C . LEU A 1 116 ? -14.961 4.367 4.25 1 96.94 116 LEU A C 1
ATOM 844 O O . LEU A 1 116 ? -15.086 5.574 4.469 1 96.94 116 LEU A O 1
ATOM 848 N N . ASN A 1 117 ? -15.953 3.578 3.828 1 94.56 117 ASN A N 1
ATOM 849 C CA . ASN A 1 117 ? -17.297 4.129 3.775 1 94.56 117 ASN A CA 1
ATOM 850 C C . ASN A 1 117 ? -17.719 4.723 5.117 1 94.56 117 ASN A C 1
ATOM 852 O O . ASN A 1 117 ? -18.422 5.73 5.16 1 94.56 117 ASN A O 1
ATOM 856 N N . ASN A 1 118 ? -17.281 4.129 6.148 1 92.56 118 ASN A N 1
ATOM 857 C CA . ASN A 1 118 ? -17.641 4.555 7.496 1 92.56 118 ASN A CA 1
ATOM 858 C C . ASN A 1 118 ? -16.969 5.875 7.863 1 92.56 118 ASN A C 1
ATOM 860 O O . ASN A 1 118 ? -17.297 6.477 8.891 1 92.56 118 ASN A O 1
ATOM 864 N N . PHE A 1 119 ? -16.172 6.363 7.035 1 92.38 119 PHE A N 1
ATOM 865 C CA . PHE A 1 119 ? -15.469 7.613 7.281 1 92.38 119 PHE A CA 1
ATOM 866 C C . PHE A 1 119 ? -15.789 8.641 6.207 1 92.38 119 PHE A C 1
ATOM 868 O O . PHE A 1 119 ? -15.023 9.578 5.988 1 92.38 119 PHE A O 1
ATOM 875 N N . GLY A 1 120 ? -16.812 8.344 5.445 1 93.31 120 GLY A N 1
ATOM 876 C CA . GLY A 1 120 ? -17.328 9.289 4.465 1 93.31 120 GLY A CA 1
ATOM 877 C C . GLY A 1 120 ? -16.578 9.242 3.145 1 93.31 120 GLY A C 1
ATOM 878 O O . GLY A 1 120 ? -16.641 10.195 2.363 1 93.31 120 GLY A O 1
ATOM 879 N N . ILE A 1 121 ? -15.891 8.219 2.9 1 96.56 121 ILE A N 1
ATOM 880 C CA . ILE A 1 121 ? -15.109 8.078 1.675 1 96.56 121 ILE A CA 1
ATOM 881 C C . ILE A 1 121 ? -15.789 7.074 0.745 1 96.56 121 ILE A C 1
ATOM 883 O O . ILE A 1 121 ? -16.234 6.008 1.184 1 96.56 121 ILE A O 1
ATOM 887 N N . GLN A 1 122 ? -15.867 7.418 -0.537 1 97.19 122 GLN A N 1
ATOM 888 C CA . GLN A 1 122 ? -16.422 6.559 -1.571 1 97.19 122 GLN A CA 1
ATOM 889 C C . GLN A 1 122 ? -15.414 6.293 -2.678 1 97.19 122 GLN A C 1
ATOM 891 O O . GLN A 1 122 ? -14.672 7.195 -3.074 1 97.19 122 GLN A O 1
ATOM 896 N N . PHE A 1 123 ? -15.398 5.055 -3.133 1 98.06 123 PHE A N 1
ATOM 897 C CA . PHE A 1 123 ? -14.562 4.668 -4.258 1 98.06 123 PHE A CA 1
ATOM 898 C C . PHE A 1 123 ? -15.406 4.328 -5.477 1 98.06 123 PHE A C 1
ATOM 900 O O . PHE A 1 123 ? -16.453 3.682 -5.355 1 98.06 123 PHE A O 1
ATOM 907 N N . THR A 1 124 ? -15.008 4.789 -6.59 1 97.12 124 THR A N 1
ATOM 908 C CA . THR A 1 124 ? -15.422 4.312 -7.906 1 97.12 124 THR A CA 1
ATOM 909 C C . THR A 1 124 ? -14.227 4.148 -8.828 1 97.12 124 THR A C 1
ATOM 911 O O . THR A 1 124 ? -13.094 4.453 -8.445 1 97.12 124 THR A O 1
ATOM 914 N N . ARG A 1 125 ? -14.438 3.477 -9.961 1 96.94 125 ARG A N 1
ATOM 915 C CA . ARG A 1 125 ? -13.422 3.389 -11 1 96.94 125 ARG A CA 1
ATOM 916 C C . ARG A 1 125 ? -13.953 3.902 -12.336 1 96.94 125 ARG A C 1
ATOM 918 O O . ARG A 1 125 ? -15.07 3.557 -12.734 1 96.94 125 ARG A O 1
ATOM 925 N N . GLU A 1 126 ? -13.172 4.75 -12.906 1 96.5 126 GLU A N 1
ATOM 926 C CA . GLU A 1 126 ? -13.523 5.348 -14.195 1 96.5 126 GLU A CA 1
ATOM 927 C C . GLU A 1 126 ? -12.367 5.242 -15.188 1 96.5 126 GLU A C 1
ATOM 929 O O . GLU A 1 126 ? -11.203 5.301 -14.797 1 96.5 126 GLU A O 1
ATOM 934 N N . PHE A 1 127 ? -12.766 5.113 -16.453 1 95.56 127 PHE A N 1
ATOM 935 C CA . PHE A 1 127 ? -11.742 5.004 -17.484 1 95.56 127 PHE A CA 1
ATOM 936 C C . PHE A 1 127 ? -10.883 6.262 -17.531 1 95.56 127 PHE A C 1
ATOM 938 O O . PHE A 1 127 ? -11.406 7.375 -17.562 1 95.56 127 PHE A O 1
ATOM 945 N N . ASP A 1 128 ? -9.609 6.039 -17.516 1 94.56 128 ASP A N 1
ATOM 946 C CA . ASP A 1 128 ? -8.641 7.125 -17.625 1 94.56 128 ASP A CA 1
ATOM 947 C C . ASP A 1 128 ? -7.875 7.047 -18.938 1 94.56 128 ASP A C 1
ATOM 949 O O . ASP A 1 128 ? -7.121 6.098 -19.172 1 94.56 128 ASP A O 1
ATOM 953 N N . GLN A 1 129 ? -7.965 8.016 -19.75 1 92.81 129 GLN A N 1
ATOM 954 C CA . GLN A 1 129 ? -7.355 8.031 -21.062 1 92.81 129 GLN A CA 1
ATOM 955 C C . GLN A 1 129 ? -5.832 8 -20.969 1 92.81 129 GLN A C 1
ATOM 957 O O . GLN A 1 129 ? -5.164 7.414 -21.828 1 92.81 129 GLN A O 1
ATOM 962 N N . ALA A 1 130 ? -5.332 8.539 -19.969 1 92.38 130 ALA A N 1
ATOM 963 C CA . ALA A 1 130 ? -3.883 8.641 -19.828 1 92.38 130 ALA A CA 1
ATOM 964 C C . ALA A 1 130 ? -3.26 7.277 -19.562 1 92.38 130 ALA A C 1
ATOM 966 O O . ALA A 1 130 ? -2.105 7.031 -19.922 1 92.38 130 ALA A O 1
ATOM 967 N N . THR A 1 131 ? -3.996 6.336 -18.938 1 90.81 131 THR A N 1
ATOM 968 C CA . THR A 1 131 ? -3.416 5.062 -18.531 1 90.81 131 THR A CA 1
ATOM 969 C C . THR A 1 131 ? -4.004 3.912 -19.344 1 90.81 131 THR A C 1
ATOM 971 O O . THR A 1 131 ? -3.396 2.842 -19.438 1 90.81 131 THR A O 1
ATOM 974 N N . GLY A 1 132 ? -5.172 4.164 -19.859 1 89.62 132 GLY A N 1
ATOM 975 C CA . GLY A 1 132 ? -5.871 3.1 -20.562 1 89.62 132 GLY A CA 1
ATOM 976 C C . GLY A 1 132 ? -6.555 2.117 -19.625 1 89.62 132 GLY A C 1
ATOM 977 O O . GLY A 1 132 ? -7 1.052 -20.062 1 89.62 132 GLY A O 1
ATOM 978 N N . PHE A 1 133 ? -6.625 2.387 -18.344 1 92.06 133 PHE A N 1
ATOM 979 C CA . PHE A 1 133 ? -7.246 1.517 -17.344 1 92.06 133 PHE A CA 1
ATOM 980 C C . PHE A 1 133 ? -8.383 2.236 -16.625 1 92.06 133 PHE A C 1
ATOM 982 O O . PHE A 1 133 ? -8.508 3.459 -16.719 1 92.06 133 PHE A O 1
ATOM 989 N N . ASN A 1 134 ? -9.32 1.443 -16.062 1 93.94 134 ASN A N 1
ATOM 990 C CA . ASN A 1 134 ? -10.234 2.014 -15.086 1 93.94 134 ASN A CA 1
ATOM 991 C C . ASN A 1 134 ? -9.523 2.322 -13.773 1 93.94 134 ASN A C 1
ATOM 993 O O . ASN A 1 134 ? -9.109 1.409 -13.055 1 93.94 134 ASN A O 1
ATOM 997 N N . GLU A 1 135 ? -9.469 3.631 -13.539 1 96.44 135 GLU A N 1
ATOM 998 C CA . GLU A 1 135 ? -8.656 4.066 -12.406 1 96.44 135 GLU A CA 1
ATOM 999 C C . GLU A 1 135 ? -9.531 4.535 -11.25 1 96.44 135 GLU A C 1
ATOM 1001 O O . GLU A 1 135 ? -10.656 4.992 -11.461 1 96.44 135 GLU A O 1
ATOM 1006 N N . LEU A 1 136 ? -9 4.48 -10.102 1 98 136 LEU A N 1
ATOM 1007 C CA . LEU A 1 136 ? -9.703 4.824 -8.867 1 98 136 LEU A CA 1
ATOM 1008 C C . LEU A 1 136 ? -10.117 6.293 -8.867 1 98 136 LEU A C 1
ATOM 1010 O O . LEU A 1 136 ? -9.32 7.168 -9.211 1 98 136 LEU A O 1
ATOM 1014 N N . VAL A 1 137 ? -11.305 6.555 -8.508 1 98.25 137 VAL A N 1
ATOM 1015 C CA . VAL A 1 137 ? -11.844 7.879 -8.211 1 98.25 137 VAL A CA 1
ATOM 1016 C C . VAL A 1 137 ? -12.328 7.93 -6.766 1 98.25 137 VAL A C 1
ATOM 1018 O O . VAL A 1 137 ? -13.117 7.078 -6.34 1 98.25 137 VAL A O 1
ATOM 1021 N N . VAL A 1 138 ? -11.812 8.922 -6.07 1 98.06 138 VAL A N 1
ATOM 1022 C CA . VAL A 1 138 ? -12.148 9.062 -4.656 1 98.06 138 VAL A CA 1
ATOM 1023 C C . VAL A 1 138 ? -13.07 10.258 -4.461 1 98.06 138 VAL A C 1
ATOM 1025 O O . VAL A 1 138 ? -12.781 11.359 -4.949 1 98.06 138 VAL A O 1
ATOM 1028 N N . LYS A 1 139 ? -14.18 10.008 -3.738 1 96.31 139 LYS A N 1
ATOM 1029 C CA . LYS A 1 139 ? -15.109 11.07 -3.363 1 96.31 139 LYS A CA 1
ATOM 1030 C C . LYS A 1 139 ? -15.359 11.078 -1.859 1 96.31 139 LYS A C 1
ATOM 1032 O O . LYS A 1 139 ? -15.328 10.023 -1.215 1 96.31 139 LYS A O 1
ATOM 1037 N N . TYR A 1 140 ? -15.516 12.234 -1.352 1 94.12 140 TYR A N 1
ATOM 1038 C CA . TYR A 1 140 ? -15.859 12.406 0.057 1 94.12 140 TYR A CA 1
ATOM 1039 C C . TYR A 1 140 ? -17.297 12.867 0.218 1 94.12 140 TYR A C 1
ATOM 1041 O O . TYR A 1 140 ? -17.781 13.688 -0.569 1 94.12 140 TYR A O 1
ATOM 1049 N N . ASP A 1 141 ? -17.844 12.281 1.28 1 85.94 141 ASP A N 1
ATOM 1050 C CA . ASP A 1 141 ? -19.203 12.719 1.562 1 85.94 141 ASP A CA 1
ATOM 1051 C C . ASP A 1 141 ? -19.25 14.188 1.979 1 85.94 141 ASP A C 1
ATOM 1053 O O . ASP A 1 141 ? -18.328 14.672 2.652 1 85.94 141 ASP A O 1
ATOM 1057 N N . ASN A 1 142 ? -20.172 15.062 1.407 1 67.62 142 ASN A N 1
ATOM 1058 C CA . ASN A 1 142 ? -20.438 16.453 1.763 1 67.62 142 ASN A CA 1
ATOM 1059 C C . ASN A 1 142 ? -20.969 16.578 3.188 1 67.62 142 ASN A C 1
ATOM 1061 O O . ASN A 1 142 ? -21.672 15.68 3.672 1 67.62 142 ASN A O 1
ATOM 1065 N N . MET B 1 1 ? -11.898 19.625 19.094 1 30.98 1 MET B N 1
ATOM 1066 C CA . MET B 1 1 ? -10.906 18.672 18.594 1 30.98 1 MET B CA 1
ATOM 1067 C C . MET B 1 1 ? -10.969 18.578 17.078 1 30.98 1 MET B C 1
ATOM 1069 O O . MET B 1 1 ? -12.055 18.391 16.516 1 30.98 1 MET B O 1
ATOM 1073 N N . SER B 1 2 ? -10.211 19.219 16.391 1 38.69 2 SER B N 1
ATOM 1074 C CA . SER B 1 2 ? -10.344 19.547 14.969 1 38.69 2 SER B CA 1
ATOM 1075 C C . SER B 1 2 ? -10.664 18.297 14.141 1 38.69 2 SER B C 1
ATOM 1077 O O . SER B 1 2 ? -10.094 17.234 14.375 1 38.69 2 SER B O 1
ATOM 1079 N N . SER B 1 3 ? -11.945 18.062 13.703 1 49.16 3 SER B N 1
ATOM 1080 C CA . SER B 1 3 ? -12.82 17.094 13.047 1 49.16 3 SER B CA 1
ATOM 1081 C C . SER B 1 3 ? -12.18 16.562 11.766 1 49.16 3 SER B C 1
ATOM 1083 O O . SER B 1 3 ? -12.773 16.641 10.688 1 49.16 3 SER B O 1
ATOM 1085 N N . GLY B 1 4 ? -10.805 16.562 11.727 1 61.81 4 GLY B N 1
ATOM 1086 C CA . GLY B 1 4 ? -10.32 16.188 10.406 1 61.81 4 GLY B CA 1
ATOM 1087 C C . GLY B 1 4 ? -10.727 14.773 10.016 1 61.81 4 GLY B C 1
ATOM 1088 O O . GLY B 1 4 ? -11.344 14.055 10.805 1 61.81 4 GLY B O 1
ATOM 1089 N N . LYS B 1 5 ? -10.664 14.477 8.742 1 78.94 5 LYS B N 1
ATOM 1090 C CA . LYS B 1 5 ? -11 13.156 8.211 1 78.94 5 LYS B CA 1
ATOM 1091 C C . LYS B 1 5 ? -10.094 12.078 8.805 1 78.94 5 LYS B C 1
ATOM 1093 O O . LYS B 1 5 ? -8.883 12.281 8.938 1 78.94 5 LYS B O 1
ATOM 1098 N N . GLY B 1 6 ? -10.617 11.125 9.555 1 90.94 6 GLY B N 1
ATOM 1099 C CA . GLY B 1 6 ? -9.875 10.016 10.125 1 90.94 6 GLY B CA 1
ATOM 1100 C C . GLY B 1 6 ? -8.945 9.344 9.141 1 90.94 6 GLY B C 1
ATOM 1101 O O . GLY B 1 6 ? -7.863 8.875 9.508 1 90.94 6 GLY B O 1
ATOM 1102 N N . TYR B 1 7 ? -9.375 9.367 7.871 1 96.75 7 TYR B N 1
ATOM 1103 C CA . TYR B 1 7 ? -8.594 8.773 6.789 1 96.75 7 TYR B CA 1
ATOM 1104 C C . TYR B 1 7 ? -8.523 9.711 5.59 1 96.75 7 TYR B C 1
ATOM 1106 O O . TYR B 1 7 ? -9.422 10.531 5.379 1 96.75 7 TYR B O 1
ATOM 1114 N N . ILE B 1 8 ? -7.457 9.594 4.906 1 97.44 8 ILE B N 1
ATOM 1115 C CA . ILE B 1 8 ? -7.242 10.297 3.648 1 97.44 8 ILE B CA 1
ATOM 1116 C C . ILE B 1 8 ? -6.945 9.297 2.535 1 97.44 8 ILE B C 1
ATOM 1118 O O . ILE B 1 8 ? -6.016 8.492 2.645 1 97.44 8 ILE B O 1
ATOM 1122 N N . ALA B 1 9 ? -7.734 9.297 1.486 1 98.44 9 ALA B N 1
ATOM 1123 C CA . ALA B 1 9 ? -7.5 8.469 0.306 1 98.44 9 ALA B CA 1
ATOM 1124 C C . ALA B 1 9 ? -7.316 9.328 -0.939 1 98.44 9 ALA B C 1
ATOM 1126 O O . ALA B 1 9 ? -8.008 10.336 -1.118 1 98.44 9 ALA B O 1
ATOM 1127 N N . PHE B 1 10 ? -6.371 8.93 -1.759 1 98.25 10 PHE B N 1
ATOM 1128 C CA . PHE B 1 10 ? -6.164 9.688 -2.986 1 98.25 10 PHE B CA 1
ATOM 1129 C C . PHE B 1 10 ? -5.434 8.844 -4.027 1 98.25 10 PHE B C 1
ATOM 1131 O O . PHE B 1 10 ? -4.836 7.82 -3.691 1 98.25 10 PHE B O 1
ATOM 1138 N N . ARG B 1 11 ? -5.551 9.25 -5.27 1 98.56 11 ARG B N 1
ATOM 1139 C CA . ARG B 1 11 ? -4.863 8.648 -6.414 1 98.56 11 ARG B CA 1
ATOM 1140 C C . ARG B 1 11 ? -3.85 9.617 -7.008 1 98.56 11 ARG B C 1
ATOM 1142 O O . ARG B 1 11 ? -4.156 10.797 -7.23 1 98.56 11 ARG B O 1
ATOM 1149 N N . LEU B 1 12 ? -2.652 9.109 -7.195 1 98.75 12 LEU B N 1
ATOM 1150 C CA . LEU B 1 12 ? -1.648 9.875 -7.93 1 98.75 12 LEU B CA 1
ATOM 1151 C C . LEU B 1 12 ? -1.62 9.461 -9.398 1 98.75 12 LEU B C 1
ATOM 1153 O O . LEU B 1 12 ? -1.845 8.297 -9.727 1 98.75 12 LEU B O 1
ATOM 1157 N N . ARG B 1 13 ? -1.286 10.445 -10.227 1 98.25 13 ARG B N 1
ATOM 1158 C CA . ARG B 1 13 ? -1.354 10.25 -11.672 1 98.25 13 ARG B CA 1
ATOM 1159 C C . ARG B 1 13 ? 0.042 10.125 -12.273 1 98.25 13 ARG B C 1
ATOM 1161 O O . ARG B 1 13 ? 1.039 10.414 -11.602 1 98.25 13 ARG B O 1
ATOM 1168 N N . PRO B 1 14 ? 0.117 9.656 -13.617 1 97.69 14 PRO B N 1
ATOM 1169 C CA . PRO B 1 14 ? 1.424 9.484 -14.258 1 97.69 14 PRO B CA 1
ATOM 1170 C C . PRO B 1 14 ? 2.275 10.758 -14.195 1 97.69 14 PRO B C 1
ATOM 1172 O O . PRO B 1 14 ? 1.777 11.852 -14.469 1 97.69 14 PRO B O 1
ATOM 1175 N N . GLY B 1 15 ? 3.498 10.555 -13.742 1 98.06 15 GLY B N 1
ATOM 1176 C CA . GLY B 1 15 ? 4.434 11.664 -13.758 1 98.06 15 GLY B CA 1
ATOM 1177 C C . GLY B 1 15 ? 4.551 12.367 -12.422 1 98.06 15 GLY B C 1
ATOM 1178 O O . GLY B 1 15 ? 5.508 13.109 -12.18 1 98.06 15 GLY B O 1
ATOM 1179 N N . GLU B 1 16 ? 3.598 12.219 -11.523 1 98.56 16 GLU B N 1
ATOM 1180 C CA . GLU B 1 16 ? 3.691 12.812 -10.188 1 98.56 16 GLU B CA 1
ATOM 1181 C C . GLU B 1 16 ? 4.754 12.109 -9.352 1 98.56 16 GLU B C 1
ATOM 1183 O O . GLU B 1 16 ? 4.984 10.906 -9.508 1 98.56 16 GLU B O 1
ATOM 1188 N N . ASP B 1 17 ? 5.383 12.875 -8.516 1 98.88 17 ASP B N 1
ATOM 1189 C CA . ASP B 1 17 ? 6.387 12.305 -7.617 1 98.88 17 ASP B CA 1
ATOM 1190 C C . ASP B 1 17 ? 5.734 11.695 -6.379 1 98.88 17 ASP B C 1
ATOM 1192 O O . ASP B 1 17 ? 4.988 12.375 -5.664 1 98.88 17 ASP B O 1
ATOM 1196 N N . LEU B 1 18 ? 6.035 10.477 -6.109 1 98.88 18 LEU B N 1
ATOM 1197 C CA . LEU B 1 18 ? 5.41 9.734 -5.02 1 98.88 18 LEU B CA 1
ATOM 1198 C C . LEU B 1 18 ? 5.711 10.383 -3.674 1 98.88 18 LEU B C 1
ATOM 1200 O O . LEU B 1 18 ? 4.797 10.648 -2.891 1 98.88 18 LEU B O 1
ATOM 1204 N N . TYR B 1 19 ? 6.988 10.648 -3.395 1 98.75 19 TYR B N 1
ATOM 1205 C CA . TYR B 1 19 ? 7.453 11.156 -2.107 1 98.75 19 TYR B CA 1
ATOM 1206 C C . TYR B 1 19 ? 6.875 12.531 -1.817 1 98.75 19 TYR B C 1
ATOM 1208 O O . TYR B 1 19 ? 6.219 12.734 -0.793 1 98.75 19 TYR B O 1
ATOM 1216 N N . THR B 1 20 ? 7 13.375 -2.748 1 98.62 20 THR B N 1
ATOM 1217 C CA . THR B 1 20 ? 6.555 14.75 -2.523 1 98.62 20 THR B CA 1
ATOM 1218 C C . THR B 1 20 ? 5.031 14.828 -2.512 1 98.62 20 THR B C 1
ATOM 1220 O O . THR B 1 20 ? 4.449 15.609 -1.76 1 98.62 20 THR B O 1
ATOM 1223 N N . SER B 1 21 ? 4.387 14.031 -3.305 1 98.75 21 SER B N 1
ATOM 1224 C CA . SER B 1 21 ? 2.93 14.07 -3.379 1 98.75 21 SER B CA 1
ATOM 1225 C C . SER B 1 21 ? 2.299 13.617 -2.068 1 98.75 21 SER B C 1
ATOM 1227 O O . SER B 1 21 ? 1.286 14.164 -1.634 1 98.75 21 SER B O 1
ATOM 1229 N N . ILE B 1 22 ? 2.883 12.617 -1.476 1 98.62 22 ILE B N 1
ATOM 1230 C CA . ILE B 1 22 ? 2.355 12.141 -0.203 1 98.62 22 ILE B CA 1
ATOM 1231 C C . ILE B 1 22 ? 2.449 13.242 0.845 1 98.62 22 ILE B C 1
ATOM 1233 O O . ILE B 1 22 ? 1.493 13.492 1.585 1 98.62 22 ILE B O 1
ATOM 1237 N N . GLN B 1 23 ? 3.549 13.93 0.875 1 98.19 23 GLN B N 1
ATOM 1238 C CA . GLN B 1 23 ? 3.727 15.039 1.806 1 98.19 23 GLN B CA 1
ATOM 1239 C C . GLN B 1 23 ? 2.707 16.141 1.544 1 98.19 23 GLN B C 1
ATOM 1241 O O . GLN B 1 23 ? 2.094 16.656 2.479 1 98.19 23 GLN B O 1
ATOM 1246 N N . GLU B 1 24 ? 2.57 16.438 0.33 1 98.25 24 GLU B N 1
ATOM 1247 C CA . GLU B 1 24 ? 1.646 17.5 -0.059 1 98.25 24 GLU B CA 1
ATOM 1248 C C . GLU B 1 24 ? 0.212 17.156 0.334 1 98.25 24 GLU B C 1
ATOM 1250 O O . GLU B 1 24 ? -0.531 18.016 0.812 1 98.25 24 GLU B O 1
ATOM 1255 N N . GLN B 1 25 ? -0.163 15.945 0.102 1 97.94 25 GLN B N 1
ATOM 1256 C CA . GLN B 1 25 ? -1.518 15.516 0.438 1 97.94 25 GLN B CA 1
ATOM 1257 C C . GLN B 1 25 ? -1.748 15.555 1.946 1 97.94 25 GLN B C 1
ATOM 1259 O O . GLN B 1 25 ? -2.832 15.922 2.404 1 97.94 25 GLN B O 1
ATOM 1264 N N . ALA B 1 26 ? -0.731 15.148 2.686 1 97.19 26 ALA B N 1
ATOM 1265 C CA . ALA B 1 26 ? -0.844 15.227 4.141 1 97.19 26 ALA B CA 1
ATOM 1266 C C . ALA B 1 26 ? -1.066 16.672 4.594 1 97.19 26 ALA B C 1
ATOM 1268 O O . ALA B 1 26 ? -1.963 16.938 5.398 1 97.19 26 ALA B O 1
ATOM 1269 N N . VAL B 1 27 ? -0.293 17.578 4.082 1 96.69 27 VAL B N 1
ATOM 1270 C CA . VAL B 1 27 ? -0.379 18.984 4.449 1 96.69 27 VAL B CA 1
ATOM 1271 C C . VAL B 1 27 ? -1.736 19.547 4.031 1 96.69 27 VAL B C 1
ATOM 1273 O O . VAL B 1 27 ? -2.416 20.188 4.828 1 96.69 27 VAL B O 1
ATOM 1276 N N . LYS B 1 28 ? -2.096 19.266 2.809 1 96.12 28 LYS B N 1
ATOM 1277 C CA . LYS B 1 28 ? -3.346 19.766 2.244 1 96.12 28 LYS B CA 1
ATOM 1278 C C . LYS B 1 28 ? -4.539 19.344 3.096 1 96.12 28 LYS B C 1
ATOM 1280 O O . LYS B 1 28 ? -5.512 20.094 3.229 1 96.12 28 LYS B O 1
ATOM 1285 N N . ASN B 1 29 ? -4.457 18.219 3.727 1 95.31 29 ASN B N 1
ATOM 1286 C CA . ASN B 1 29 ? -5.582 17.672 4.48 1 95.31 29 ASN B CA 1
ATOM 1287 C C . ASN B 1 29 ? -5.41 17.906 5.98 1 95.31 29 ASN B C 1
ATOM 1289 O O . ASN B 1 29 ? -6.152 17.328 6.789 1 95.31 29 ASN B O 1
ATOM 1293 N N . GLY B 1 30 ? -4.387 18.594 6.367 1 93.88 30 GLY B N 1
ATOM 1294 C CA . GLY B 1 30 ? -4.16 18.938 7.766 1 93.88 30 GLY B CA 1
ATOM 1295 C C . GLY B 1 30 ? -3.75 17.734 8.602 1 93.88 30 GLY B C 1
ATOM 1296 O O . GLY B 1 30 ? -4.094 17.656 9.789 1 93.88 30 GLY B O 1
ATOM 1297 N N . CYS B 1 31 ? -3.188 16.797 8.008 1 95.5 31 CYS B N 1
ATOM 1298 C CA . CYS B 1 31 ? -2.711 15.617 8.727 1 95.5 31 CYS B CA 1
ATOM 1299 C C . CYS B 1 31 ? -1.288 15.82 9.227 1 95.5 31 CYS B C 1
ATOM 1301 O O . CYS B 1 31 ? -0.323 15.562 8.508 1 95.5 31 CYS B O 1
ATOM 1303 N N . ASN B 1 32 ? -1.14 16.141 10.461 1 96.19 32 ASN B N 1
ATOM 1304 C CA . ASN B 1 32 ? 0.158 16.469 11.039 1 96.19 32 ASN B CA 1
ATOM 1305 C C . ASN B 1 32 ? 0.779 15.258 11.734 1 96.19 32 ASN B C 1
ATOM 1307 O O . ASN B 1 32 ? 1.959 15.281 12.086 1 96.19 32 ASN B O 1
ATOM 1311 N N . ALA B 1 33 ? 0.053 14.281 12.016 1 97.81 33 ALA B N 1
ATOM 1312 C CA . ALA B 1 33 ? 0.439 12.945 12.469 1 97.81 33 ALA B CA 1
ATOM 1313 C C . ALA B 1 33 ? -0.261 11.867 11.656 1 97.81 33 ALA B C 1
ATOM 1315 O O . ALA B 1 33 ? -1.396 11.492 11.953 1 97.81 33 ALA B O 1
ATOM 1316 N N . CYS B 1 34 ? 0.501 11.375 10.648 1 97.88 34 CYS B N 1
ATOM 1317 C CA . CYS B 1 34 ? -0.1 10.445 9.695 1 97.88 34 CYS B CA 1
ATOM 1318 C C . CYS B 1 34 ? 0.691 9.148 9.625 1 97.88 34 CYS B C 1
ATOM 1320 O O . CYS B 1 34 ? 1.899 9.133 9.875 1 97.88 34 CYS B O 1
ATOM 1322 N N . ALA B 1 35 ? -0.039 8.086 9.367 1 98.56 35 ALA B N 1
ATOM 1323 C CA . ALA B 1 35 ? 0.584 6.812 9 1 98.56 35 ALA B CA 1
ATOM 1324 C C . ALA B 1 35 ? 0.028 6.289 7.68 1 98.56 35 ALA B C 1
ATOM 1326 O O . ALA B 1 35 ? -1.157 6.465 7.387 1 98.56 35 ALA B O 1
ATOM 1327 N N . ILE B 1 36 ? 0.886 5.73 6.898 1 98.75 36 ILE B N 1
ATOM 1328 C CA . ILE B 1 36 ? 0.449 5.109 5.656 1 98.75 36 ILE B CA 1
ATOM 1329 C C . ILE B 1 36 ? -0.245 3.781 5.957 1 98.75 36 ILE B C 1
ATOM 1331 O O . ILE B 1 36 ? 0.335 2.902 6.602 1 98.75 36 ILE B O 1
ATOM 1335 N N . VAL B 1 37 ? -1.444 3.68 5.492 1 98.56 37 VAL B N 1
ATOM 1336 C CA . VAL B 1 37 ? -2.217 2.455 5.676 1 98.56 37 VAL B CA 1
ATOM 1337 C C . VAL B 1 37 ? -1.905 1.475 4.547 1 98.56 37 VAL B C 1
ATOM 1339 O O . VAL B 1 37 ? -1.665 0.29 4.793 1 98.56 37 VAL B O 1
ATOM 1342 N N . THR B 1 38 ? -1.976 1.967 3.352 1 98.69 38 THR B N 1
ATOM 1343 C CA . THR B 1 38 ? -1.676 1.136 2.191 1 98.69 38 THR B CA 1
ATOM 1344 C C . THR B 1 38 ? -1.277 1.997 0.996 1 98.69 38 THR B C 1
ATOM 1346 O O . THR B 1 38 ? -1.53 3.203 0.982 1 98.69 38 THR B O 1
ATOM 1349 N N . CYS B 1 39 ? -0.659 1.371 0.096 1 98.88 39 CYS B N 1
ATOM 1350 C CA . CYS B 1 39 ? -0.349 1.932 -1.215 1 98.88 39 CYS B CA 1
ATOM 1351 C C . CYS B 1 39 ? -0.235 0.833 -2.264 1 98.88 39 CYS B C 1
ATOM 1353 O O . CYS B 1 39 ? 0.405 -0.194 -2.027 1 98.88 39 CYS B O 1
ATOM 1355 N N . VAL B 1 40 ? -0.852 1.072 -3.389 1 98.81 40 VAL B N 1
ATOM 1356 C CA . VAL B 1 40 ? -0.744 0.164 -4.523 1 98.81 40 VAL B CA 1
ATOM 1357 C C . VAL B 1 40 ? -0.605 0.967 -5.816 1 98.81 40 VAL B C 1
ATOM 1359 O O . VAL B 1 40 ? -1.346 1.927 -6.043 1 98.81 40 VAL B O 1
ATOM 1362 N N . GLY B 1 41 ? 0.323 0.589 -6.598 1 98.44 41 GLY B N 1
ATOM 1363 C CA . GLY B 1 41 ? 0.56 1.305 -7.84 1 98.44 41 GLY B CA 1
ATOM 1364 C C . GLY B 1 41 ? 1.899 0.978 -8.469 1 98.44 41 GLY B C 1
ATOM 1365 O O . GLY B 1 41 ? 2.49 -0.065 -8.18 1 98.44 41 GLY B O 1
ATOM 1366 N N . SER B 1 42 ? 2.311 1.829 -9.453 1 98.62 42 SER B N 1
ATOM 1367 C CA . SER B 1 42 ? 3.51 1.538 -10.234 1 98.62 42 SER B CA 1
ATOM 1368 C C . SER B 1 42 ? 4.359 2.789 -10.422 1 98.62 42 SER B C 1
ATOM 1370 O O . SER B 1 42 ? 3.854 3.91 -10.336 1 98.62 42 SER B O 1
ATOM 1372 N N . LEU B 1 43 ? 5.602 2.592 -10.633 1 98.69 43 LEU B N 1
ATOM 1373 C CA . LEU B 1 43 ? 6.566 3.666 -10.836 1 98.69 43 LEU B CA 1
ATOM 1374 C C . LEU B 1 43 ? 7.336 3.465 -12.141 1 98.69 43 LEU B C 1
ATOM 1376 O O . LEU B 1 43 ? 7.684 2.334 -12.492 1 98.69 43 LEU B O 1
ATOM 1380 N N . LYS B 1 44 ? 7.676 4.516 -12.805 1 97.44 44 LYS B N 1
ATOM 1381 C CA . LYS B 1 44 ? 8.57 4.43 -13.953 1 97.44 44 LYS B CA 1
ATOM 1382 C C . LYS B 1 44 ? 10.031 4.551 -13.523 1 97.44 44 LYS B C 1
ATOM 1384 O O . LYS B 1 44 ? 10.938 4.246 -14.305 1 97.44 44 LYS B O 1
ATOM 1389 N N . GLU B 1 45 ? 10.195 5.09 -12.367 1 98 45 GLU B N 1
ATOM 1390 C CA . GLU B 1 45 ? 11.508 5.176 -11.727 1 98 45 GLU B CA 1
ATOM 1391 C C . GLU B 1 45 ? 11.383 5.367 -10.219 1 98 45 GLU B C 1
ATOM 1393 O O . GLU B 1 45 ? 10.5 6.094 -9.758 1 98 45 GLU B O 1
ATOM 1398 N N . CYS B 1 46 ? 12.305 4.738 -9.516 1 98.62 46 CYS B N 1
ATOM 1399 C CA . CYS B 1 46 ? 12.328 4.844 -8.062 1 98.62 46 CYS B CA 1
ATOM 1400 C C . CYS B 1 46 ? 13.719 5.227 -7.562 1 98.62 46 CYS B C 1
ATOM 1402 O O . CYS B 1 46 ? 14.727 4.703 -8.047 1 98.62 46 CYS B O 1
ATOM 1404 N N . HIS B 1 47 ? 13.789 6.121 -6.664 1 98.56 47 HIS B N 1
ATOM 1405 C CA . HIS B 1 47 ? 15.047 6.496 -6.02 1 98.56 47 HIS B CA 1
ATOM 1406 C C . HIS B 1 47 ? 15.016 6.172 -4.527 1 98.56 47 HIS B C 1
ATOM 1408 O O . HIS B 1 47 ? 14.062 6.539 -3.83 1 98.56 47 HIS B O 1
ATOM 1414 N N . VAL B 1 48 ? 16.109 5.52 -4.082 1 98.12 48 VAL B N 1
ATOM 1415 C CA . VAL B 1 48 ? 16.141 5.152 -2.67 1 98.12 48 VAL B CA 1
ATOM 1416 C C . VAL B 1 48 ? 17.516 5.457 -2.092 1 98.12 48 VAL B C 1
ATOM 1418 O O . VAL B 1 48 ? 18.531 5.293 -2.771 1 98.12 48 VAL B O 1
ATOM 1421 N N . ARG B 1 49 ? 17.516 5.902 -0.881 1 97.38 49 ARG B N 1
ATOM 1422 C CA . ARG B 1 49 ? 18.734 5.887 -0.068 1 97.38 49 ARG B CA 1
ATOM 1423 C C . ARG B 1 49 ? 18.969 4.512 0.547 1 97.38 49 ARG B C 1
ATOM 1425 O O . ARG B 1 49 ? 18.062 3.943 1.169 1 97.38 49 ARG B O 1
ATOM 1432 N N . LEU B 1 50 ? 20.188 4.047 0.389 1 95.5 50 LEU B N 1
ATOM 1433 C CA . LEU B 1 50 ? 20.484 2.688 0.827 1 95.5 50 LEU B CA 1
ATOM 1434 C C . LEU B 1 50 ? 20.75 2.646 2.328 1 95.5 50 LEU B C 1
ATOM 1436 O O . LEU B 1 50 ? 21.016 3.682 2.945 1 95.5 50 LEU B O 1
ATOM 1440 N N . ALA B 1 51 ? 20.625 1.423 2.799 1 92.88 51 ALA B N 1
ATOM 1441 C CA . ALA B 1 51 ? 20.875 1.185 4.219 1 92.88 51 ALA B CA 1
ATOM 1442 C C . ALA B 1 51 ? 22.297 1.588 4.594 1 92.88 51 ALA B C 1
ATOM 1444 O O . ALA B 1 51 ? 23.172 1.646 3.732 1 92.88 51 ALA B O 1
ATOM 1445 N N . GLY B 1 52 ? 22.422 1.853 5.844 1 89.94 52 GLY B N 1
ATOM 1446 C CA . GLY B 1 52 ? 23.75 2.186 6.352 1 89.94 52 GLY B CA 1
ATOM 1447 C C . GLY B 1 52 ? 24.109 3.65 6.176 1 89.94 52 GLY B C 1
ATOM 1448 O O . GLY B 1 52 ? 25.266 4.035 6.32 1 89.94 52 GLY B O 1
ATOM 1449 N N . ALA B 1 53 ? 23.219 4.371 5.738 1 84.44 53 ALA B N 1
ATOM 1450 C CA . ALA B 1 53 ? 23.438 5.805 5.57 1 84.44 53 ALA B CA 1
ATOM 1451 C C . ALA B 1 53 ? 23.75 6.473 6.906 1 84.44 53 ALA B C 1
ATOM 1453 O O . ALA B 1 53 ? 23.188 6.098 7.941 1 84.44 53 ALA B O 1
ATOM 1454 N N . THR B 1 54 ? 24.641 7.418 6.828 1 82.19 54 THR B N 1
ATOM 1455 C CA . THR B 1 54 ? 24.891 8.312 7.949 1 82.19 54 THR B CA 1
ATOM 1456 C C . THR B 1 54 ? 24.578 9.758 7.574 1 82.19 54 THR B C 1
ATOM 1458 O O . THR B 1 54 ? 24.234 10.047 6.422 1 82.19 54 THR B O 1
ATOM 1461 N N . ALA B 1 55 ? 24.562 10.562 8.57 1 79 55 ALA B N 1
ATOM 1462 C CA . ALA B 1 55 ? 24.266 11.969 8.328 1 79 55 ALA B CA 1
ATOM 1463 C C . ALA B 1 55 ? 25.219 12.562 7.293 1 79 55 ALA B C 1
ATOM 1465 O O . ALA B 1 55 ? 24.844 13.484 6.559 1 79 55 ALA B O 1
ATOM 1466 N N . THR B 1 56 ? 26.281 12.047 7.129 1 83.06 56 THR B N 1
ATOM 1467 C CA . THR B 1 56 ? 27.312 12.641 6.27 1 83.06 56 THR B CA 1
ATOM 1468 C C . THR B 1 56 ? 27.562 11.766 5.051 1 83.06 56 THR B C 1
ATOM 1470 O O . THR B 1 56 ? 28.297 12.164 4.137 1 83.06 56 THR B O 1
ATOM 1473 N N . ASP B 1 57 ? 27.078 10.617 5.074 1 86.56 57 ASP B N 1
ATOM 1474 C CA . ASP B 1 57 ? 27.328 9.672 3.986 1 86.56 57 ASP B CA 1
ATOM 1475 C C . ASP B 1 57 ? 26.047 8.945 3.586 1 86.56 57 ASP B C 1
ATOM 1477 O O . ASP B 1 57 ? 25.594 8.031 4.281 1 86.56 57 ASP B O 1
ATOM 1481 N N . GLN B 1 58 ? 25.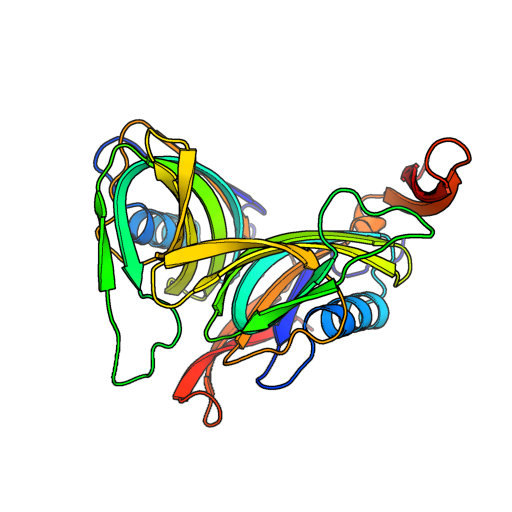547 9.43 2.467 1 90.19 58 GLN B N 1
ATOM 1482 C CA . GLN B 1 58 ? 24.312 8.852 1.946 1 90.19 58 GLN B CA 1
ATOM 1483 C C . GLN B 1 58 ? 24.453 8.484 0.472 1 90.19 58 GLN B C 1
ATOM 1485 O O . GLN B 1 58 ? 25 9.258 -0.313 1 90.19 58 GLN B O 1
ATOM 1490 N N . VAL B 1 59 ? 24.047 7.238 0.184 1 94 59 VAL B N 1
ATOM 1491 C CA . VAL B 1 59 ? 24.078 6.785 -1.203 1 94 59 VAL B CA 1
ATOM 1492 C C . VAL B 1 59 ? 22.656 6.637 -1.729 1 94 59 VAL B C 1
ATOM 1494 O O . VAL B 1 59 ? 21.859 5.863 -1.188 1 94 59 VAL B O 1
ATOM 1497 N N . ILE B 1 60 ? 22.344 7.453 -2.701 1 96.12 60 ILE B N 1
ATOM 1498 C CA . ILE B 1 60 ? 21.047 7.371 -3.373 1 96.12 60 ILE B CA 1
ATOM 1499 C C . ILE B 1 60 ? 21.203 6.668 -4.719 1 96.12 60 ILE B C 1
ATOM 1501 O O . ILE B 1 60 ? 22.078 7.031 -5.516 1 96.12 60 ILE B O 1
ATOM 1505 N N . VAL B 1 61 ? 20.375 5.648 -4.961 1 96.81 61 VAL B N 1
ATOM 1506 C CA . VAL B 1 61 ? 20.484 4.91 -6.219 1 96.81 61 VAL B CA 1
ATOM 1507 C C . VAL B 1 61 ? 19.141 4.922 -6.941 1 96.81 61 VAL B C 1
ATOM 1509 O O . VAL B 1 61 ? 18.094 4.797 -6.309 1 96.81 61 VAL B O 1
ATOM 1512 N N . PRO B 1 62 ? 19.219 5.023 -8.219 1 97.69 62 PRO B N 1
ATOM 1513 C CA . PRO B 1 62 ? 18.016 4.828 -9.016 1 97.69 62 PRO B CA 1
ATOM 1514 C C . PRO B 1 62 ? 17.688 3.355 -9.258 1 97.69 62 PRO B C 1
ATOM 1516 O O . PRO B 1 62 ? 18.609 2.547 -9.445 1 97.69 62 PRO B O 1
ATOM 1519 N N . ILE B 1 63 ? 16.469 3.049 -9.195 1 97.94 63 ILE B N 1
ATOM 1520 C CA . ILE B 1 63 ? 15.938 1.771 -9.656 1 97.94 63 ILE B CA 1
ATOM 1521 C C . ILE B 1 63 ? 15.07 1.99 -10.891 1 97.94 63 ILE B C 1
ATOM 1523 O O . ILE B 1 63 ? 13.969 2.529 -10.797 1 97.94 63 ILE B O 1
ATOM 1527 N N . PRO B 1 64 ? 15.586 1.551 -11.992 1 97.5 64 PRO B N 1
ATOM 1528 C CA . PRO B 1 64 ? 14.844 1.82 -13.227 1 97.5 64 PRO B CA 1
ATOM 1529 C C . PRO B 1 64 ? 13.57 0.993 -13.344 1 97.5 64 PRO B C 1
ATOM 1531 O O . PRO B 1 64 ? 13.539 -0.169 -12.93 1 97.5 64 PRO B O 1
ATOM 1534 N N . GLY B 1 65 ? 12.547 1.585 -14.07 1 95.88 65 GLY B N 1
ATOM 1535 C CA . GLY B 1 65 ? 11.281 0.909 -14.305 1 95.88 65 GLY B CA 1
ATOM 1536 C C . GLY B 1 65 ? 11.305 0.022 -15.539 1 95.88 65 GLY B C 1
ATOM 1537 O O . GLY B 1 65 ? 12.336 -0.108 -16.203 1 95.88 65 GLY B O 1
ATOM 1538 N N . PRO B 1 66 ? 10.164 -0.569 -15.695 1 97.81 66 PRO B N 1
ATOM 1539 C CA . PRO B 1 66 ? 8.898 -0.455 -14.953 1 97.81 66 PRO B CA 1
ATOM 1540 C C . PRO B 1 66 ? 8.938 -1.173 -13.609 1 97.81 66 PRO B C 1
ATOM 1542 O O . PRO B 1 66 ? 9.602 -2.203 -13.469 1 97.81 66 PRO B O 1
ATOM 1545 N N . LEU B 1 67 ? 8.203 -0.602 -12.562 1 98.69 67 LEU B N 1
ATOM 1546 C CA . LEU B 1 67 ? 8.203 -1.146 -11.211 1 98.69 67 LEU B CA 1
ATOM 1547 C C . LEU B 1 67 ? 6.781 -1.219 -10.656 1 98.69 67 LEU B C 1
ATOM 1549 O O . LEU B 1 67 ? 5.98 -0.305 -10.867 1 98.69 67 LEU B O 1
ATOM 1553 N N . GLU B 1 68 ? 6.418 -2.283 -9.938 1 98.69 68 GLU B N 1
ATOM 1554 C CA . GLU B 1 68 ? 5.254 -2.344 -9.055 1 98.69 68 GLU B CA 1
ATOM 1555 C C . GLU B 1 68 ? 5.633 -2.023 -7.613 1 98.69 68 GLU B C 1
ATOM 1557 O O . GLU B 1 68 ? 6.629 -2.533 -7.102 1 98.69 68 GLU B O 1
ATOM 1562 N N . ILE B 1 69 ? 4.867 -1.147 -7.016 1 98.94 69 ILE B N 1
ATOM 1563 C CA . ILE B 1 69 ? 5.043 -0.933 -5.582 1 98.94 69 ILE B CA 1
ATOM 1564 C C . ILE B 1 69 ? 4.449 -2.107 -4.809 1 98.94 69 ILE B C 1
ATOM 1566 O O . ILE B 1 69 ? 3.238 -2.336 -4.848 1 98.94 69 ILE B O 1
ATOM 1570 N N . VAL B 1 70 ? 5.297 -2.766 -4.051 1 98.75 70 VAL B N 1
ATOM 1571 C CA . VAL B 1 70 ? 4.777 -3.945 -3.365 1 98.75 70 VAL B CA 1
ATOM 1572 C C . VAL B 1 70 ? 4.715 -3.684 -1.862 1 98.75 70 VAL B C 1
ATOM 1574 O O . VAL B 1 70 ? 4.117 -4.461 -1.115 1 98.75 70 VAL B O 1
ATOM 1577 N N . SER B 1 71 ? 5.293 -2.646 -1.483 1 98.56 71 SER B N 1
ATOM 1578 C CA . SER B 1 71 ? 5.156 -2.176 -0.109 1 98.56 71 SER B CA 1
ATOM 1579 C C . SER B 1 71 ? 5.516 -0.698 0.006 1 98.56 71 SER B C 1
ATOM 1581 O O . SER B 1 71 ? 6.445 -0.227 -0.651 1 98.56 71 SER B O 1
ATOM 1583 N N . LEU B 1 72 ? 4.812 0.021 0.805 1 98.81 72 LEU B N 1
ATOM 1584 C CA . LEU B 1 72 ? 5.07 1.403 1.189 1 98.81 72 LEU B CA 1
ATOM 1585 C C . LEU B 1 72 ? 4.641 1.658 2.629 1 98.81 72 LEU B C 1
ATOM 1587 O O . LEU B 1 72 ? 3.449 1.613 2.941 1 98.81 72 LEU B O 1
ATOM 1591 N N . THR B 1 73 ? 5.617 1.911 3.439 1 98.56 73 THR B N 1
ATOM 1592 C CA . THR B 1 73 ? 5.348 2.088 4.863 1 98.56 73 THR B CA 1
ATOM 1593 C C . THR B 1 73 ? 6.023 3.348 5.391 1 98.56 73 THR B C 1
ATOM 1595 O O . THR B 1 73 ? 7.078 3.746 4.891 1 98.56 73 THR B O 1
ATOM 1598 N N . GLY B 1 74 ? 5.344 4.02 6.344 1 98.56 74 GLY B N 1
ATOM 1599 C CA . GLY B 1 74 ? 5.977 5.211 6.891 1 98.56 74 GLY B CA 1
ATOM 1600 C C . GLY B 1 74 ? 5.012 6.105 7.645 1 98.56 74 GLY B C 1
ATOM 1601 O O . GLY B 1 74 ? 3.836 5.766 7.805 1 98.56 74 GLY B O 1
ATOM 1602 N N . THR B 1 75 ? 5.59 7.203 8.133 1 98.62 75 THR B N 1
ATOM 1603 C CA . THR B 1 75 ? 4.871 8.219 8.891 1 98.62 75 THR B CA 1
ATOM 1604 C C . THR B 1 75 ? 5.16 9.609 8.328 1 98.62 75 THR B C 1
ATOM 1606 O O . THR B 1 75 ? 6.176 9.82 7.668 1 98.62 75 THR B O 1
ATOM 1609 N N . ILE B 1 76 ? 4.281 10.414 8.523 1 97.88 76 ILE B N 1
ATOM 1610 C CA . ILE B 1 76 ? 4.43 11.828 8.18 1 97.88 76 ILE B CA 1
ATOM 1611 C C . ILE B 1 76 ? 4.199 12.688 9.422 1 97.88 76 ILE B C 1
ATOM 1613 O O . ILE B 1 76 ? 3.162 12.57 10.078 1 97.88 76 ILE B O 1
ATOM 1617 N N . SER B 1 77 ? 5.145 13.477 9.758 1 97.06 77 SER B N 1
ATOM 1618 C CA . SER B 1 77 ? 5.094 14.398 10.891 1 97.06 77 SER B CA 1
ATOM 1619 C C . SER B 1 77 ? 5.266 15.844 10.438 1 97.06 77 SER B C 1
ATOM 1621 O O . SER B 1 77 ? 6.363 16.266 10.07 1 97.06 77 SER B O 1
ATOM 1623 N N . GLN B 1 78 ? 4.156 16.594 10.477 1 93.94 78 GLN B N 1
ATOM 1624 C CA . GLN B 1 78 ? 4.188 18.016 10.141 1 93.94 78 GLN B CA 1
ATOM 1625 C C . GLN B 1 78 ? 4.836 18.234 8.781 1 93.94 78 GLN B C 1
ATOM 1627 O O . GLN B 1 78 ? 5.758 19.047 8.648 1 93.94 78 GLN B O 1
ATOM 1632 N N . GLY B 1 79 ? 4.418 17.438 7.852 1 93.31 79 GLY B N 1
ATOM 1633 C CA . GLY B 1 79 ? 4.828 17.625 6.469 1 93.31 79 GLY B CA 1
ATOM 1634 C C . GLY B 1 79 ? 6.113 16.891 6.129 1 93.31 79 GLY B C 1
ATOM 1635 O O . GLY B 1 79 ? 6.531 16.875 4.969 1 93.31 79 GLY B O 1
ATOM 1636 N N . LYS B 1 80 ? 6.797 16.344 7.098 1 94.75 80 LYS B N 1
ATOM 1637 C CA . LYS B 1 80 ? 8.023 15.594 6.859 1 94.75 80 LYS B CA 1
ATOM 1638 C C . LYS B 1 80 ? 7.762 14.086 6.918 1 94.75 80 LYS B C 1
ATOM 1640 O O . LYS B 1 80 ? 7.281 13.578 7.93 1 94.75 80 LYS B O 1
ATOM 1645 N N . ALA B 1 81 ? 8.219 13.461 5.844 1 97 81 ALA B N 1
ATOM 1646 C CA . ALA B 1 81 ? 7.875 12.047 5.738 1 97 81 ALA B CA 1
ATOM 1647 C C . ALA B 1 81 ? 9.102 11.172 5.949 1 97 81 ALA B C 1
ATOM 1649 O O . ALA B 1 81 ? 10.195 11.5 5.484 1 97 81 ALA B O 1
ATOM 1650 N N . HIS B 1 82 ? 9.016 10.117 6.688 1 98.06 82 HIS B N 1
ATOM 1651 C CA . HIS B 1 82 ? 9.914 8.969 6.758 1 98.06 82 HIS B CA 1
ATOM 1652 C C . HIS B 1 82 ? 9.273 7.727 6.152 1 98.06 82 HIS B C 1
ATOM 1654 O O . HIS B 1 82 ? 8.453 7.07 6.793 1 98.06 82 HIS B O 1
ATOM 1660 N N . ILE B 1 83 ? 9.719 7.441 4.906 1 98.62 83 ILE B N 1
ATOM 1661 C CA . ILE B 1 83 ? 9.016 6.422 4.137 1 98.62 83 ILE B CA 1
ATOM 1662 C C . ILE B 1 83 ? 10.016 5.395 3.605 1 98.62 83 ILE B C 1
ATOM 1664 O O . ILE B 1 83 ? 11.078 5.762 3.09 1 98.62 83 ILE B O 1
ATOM 1668 N N . HIS B 1 84 ? 9.742 4.141 3.797 1 98.81 84 HIS B N 1
ATOM 1669 C CA . HIS B 1 84 ? 10.453 3.047 3.145 1 98.81 84 HIS B CA 1
ATOM 1670 C C . HIS B 1 84 ? 9.594 2.402 2.062 1 98.81 84 HIS B C 1
ATOM 1672 O O . HIS B 1 84 ? 8.359 2.424 2.146 1 98.81 84 HIS B O 1
ATOM 1678 N N . ILE B 1 85 ? 10.25 1.882 1.051 1 98.81 85 ILE B N 1
ATOM 1679 C CA . ILE B 1 85 ? 9.523 1.346 -0.096 1 98.81 85 ILE B CA 1
ATOM 1680 C C . ILE B 1 85 ? 10.18 0.046 -0.558 1 98.81 85 ILE B C 1
ATOM 1682 O O . ILE B 1 85 ? 11.391 -0.12 -0.439 1 98.81 85 ILE B O 1
ATOM 1686 N N . SER B 1 86 ? 9.367 -0.9 -1.014 1 98.75 86 SER B N 1
ATOM 1687 C CA . SER B 1 86 ? 9.805 -2.018 -1.845 1 98.75 86 SER B CA 1
ATOM 1688 C C . SER B 1 86 ? 9.102 -2.012 -3.195 1 98.75 86 SER B C 1
ATOM 1690 O O . SER B 1 86 ? 7.91 -1.702 -3.277 1 98.75 86 SER B O 1
ATOM 1692 N N . VAL B 1 87 ? 9.852 -2.342 -4.234 1 98.75 87 VAL B N 1
ATOM 1693 C CA . VAL B 1 87 ? 9.32 -2.393 -5.594 1 98.75 87 VAL B CA 1
ATOM 1694 C C . VAL B 1 87 ? 9.773 -3.684 -6.273 1 98.75 87 VAL B C 1
ATOM 1696 O O . VAL B 1 87 ? 10.82 -4.238 -5.941 1 98.75 87 VAL B O 1
ATOM 1699 N N . SER B 1 88 ? 8.945 -4.164 -7.18 1 98.69 88 SER B N 1
ATOM 1700 C CA . SER B 1 88 ? 9.32 -5.316 -7.996 1 98.69 88 SER B CA 1
ATOM 1701 C C . SER B 1 88 ? 9.438 -4.934 -9.469 1 98.69 88 SER B C 1
ATOM 1703 O O . SER B 1 88 ? 8.648 -4.141 -9.977 1 98.69 88 SER B O 1
ATOM 1705 N N . ASP B 1 89 ? 10.438 -5.59 -10.133 1 97.69 89 ASP B N 1
ATOM 1706 C CA . ASP B 1 89 ? 10.664 -5.277 -11.539 1 97.69 89 ASP B CA 1
ATOM 1707 C C . ASP B 1 89 ? 9.922 -6.262 -12.445 1 97.69 89 ASP B C 1
ATOM 1709 O O . ASP B 1 89 ? 9.062 -7.016 -11.977 1 97.69 89 ASP B O 1
ATOM 1713 N N . ASN B 1 90 ? 10.156 -6.133 -13.758 1 96.88 90 ASN B N 1
ATOM 1714 C CA . ASN B 1 90 ? 9.43 -6.938 -14.734 1 96.88 90 ASN B CA 1
ATOM 1715 C C . ASN B 1 90 ? 9.898 -8.391 -14.727 1 96.88 90 ASN B C 1
ATOM 1717 O O . ASN B 1 90 ? 9.508 -9.18 -15.586 1 96.88 90 ASN B O 1
ATOM 1721 N N . LYS B 1 91 ? 10.781 -8.766 -13.797 1 95.5 91 LYS B N 1
ATOM 1722 C CA . LYS B 1 91 ? 11.164 -10.156 -13.562 1 95.5 91 LYS B CA 1
ATOM 1723 C C . LYS B 1 91 ? 10.672 -10.641 -12.203 1 95.5 91 LYS B C 1
ATOM 1725 O O . LYS B 1 91 ? 10.977 -11.758 -11.781 1 95.5 91 LYS B O 1
ATOM 1730 N N . GLY B 1 92 ? 9.992 -9.766 -11.484 1 96.69 92 GLY B N 1
ATOM 1731 C CA . GLY B 1 92 ? 9.445 -10.109 -10.188 1 96.69 92 GLY B CA 1
ATOM 1732 C C . GLY B 1 92 ? 10.438 -9.93 -9.047 1 96.69 92 GLY B C 1
ATOM 1733 O O . GLY B 1 92 ? 10.125 -10.234 -7.895 1 96.69 92 GLY B O 1
ATOM 1734 N N . GLN B 1 93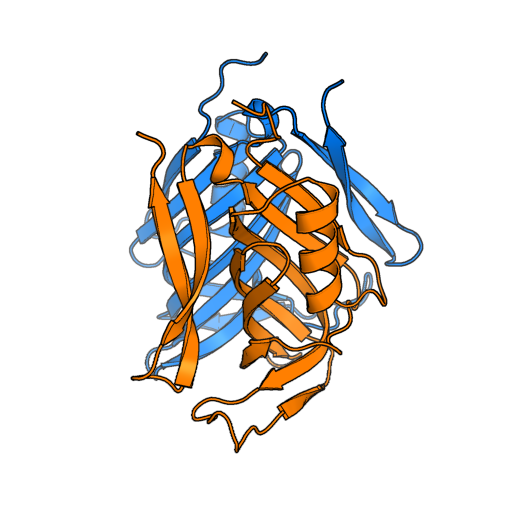 ? 11.641 -9.461 -9.359 1 96.81 93 GLN B N 1
ATOM 1735 C CA . GLN B 1 93 ? 12.633 -9.227 -8.32 1 96.81 93 GLN B CA 1
ATOM 1736 C C . GLN B 1 93 ? 12.305 -7.973 -7.516 1 96.81 93 GLN B C 1
ATOM 1738 O O . GLN B 1 93 ? 11.883 -6.961 -8.078 1 96.81 93 GLN B O 1
ATOM 1743 N N . VAL B 1 94 ? 12.586 -8.109 -6.211 1 98.12 94 VAL B N 1
ATOM 1744 C CA . VAL B 1 94 ? 12.18 -7.023 -5.324 1 98.12 94 VAL B CA 1
ATOM 1745 C C . VAL B 1 94 ? 13.414 -6.285 -4.812 1 98.12 94 VAL B C 1
ATOM 1747 O O . VAL B 1 94 ? 14.406 -6.906 -4.43 1 98.12 94 VAL B O 1
ATOM 1750 N N . PHE B 1 95 ? 13.258 -4.961 -4.82 1 97.56 95 PHE B N 1
ATOM 1751 C CA . PHE B 1 95 ? 14.25 -4.031 -4.297 1 97.56 95 PHE B CA 1
ATOM 1752 C C . PHE B 1 95 ? 13.609 -3.07 -3.297 1 97.56 95 PHE B C 1
ATOM 1754 O O . PHE B 1 95 ? 12.391 -2.916 -3.27 1 97.56 95 PHE B O 1
ATOM 1761 N N . GLY B 1 96 ? 14.453 -2.488 -2.484 1 97.38 96 GLY B N 1
ATOM 1762 C CA . GLY B 1 96 ? 13.852 -1.57 -1.53 1 97.38 96 GLY B CA 1
ATOM 1763 C C . GLY B 1 96 ? 14.859 -0.646 -0.874 1 97.38 96 GLY B C 1
ATOM 1764 O O . GLY B 1 96 ? 16.047 -0.715 -1.166 1 97.38 96 GLY B O 1
ATOM 1765 N N . GLY B 1 97 ? 14.383 0.331 -0.122 1 97.81 97 GLY B N 1
ATOM 1766 C CA . GLY B 1 97 ? 15.18 1.304 0.606 1 97.81 97 GLY B CA 1
ATOM 1767 C C . GLY B 1 97 ? 14.367 2.475 1.126 1 97.81 97 GLY B C 1
ATOM 1768 O O . GLY B 1 97 ? 13.141 2.418 1.16 1 97.81 97 GLY B O 1
ATOM 1769 N N . HIS B 1 98 ? 15.125 3.43 1.623 1 98.06 98 HIS B N 1
ATOM 1770 C CA . HIS B 1 98 ? 14.523 4.676 2.076 1 98.06 98 HIS B CA 1
ATOM 1771 C C . HIS B 1 98 ? 14.109 5.547 0.896 1 98.06 98 HIS B C 1
ATOM 1773 O O . HIS B 1 98 ? 14.953 6 0.122 1 98.06 98 HIS B O 1
ATOM 1779 N N . LEU B 1 99 ? 12.812 5.824 0.79 1 98.69 99 LEU B N 1
ATOM 1780 C CA . LEU B 1 99 ? 12.273 6.547 -0.356 1 98.69 99 LEU B CA 1
ATOM 1781 C C . LEU B 1 99 ? 12.711 8.008 -0.334 1 98.69 99 LEU B C 1
ATOM 1783 O O . LEU B 1 99 ? 12.688 8.656 0.716 1 98.69 99 LEU B O 1
ATOM 1787 N N . VAL B 1 100 ? 13.141 8.531 -1.52 1 97.75 100 VAL B N 1
ATOM 1788 C CA . VAL B 1 100 ? 13.477 9.945 -1.635 1 97.75 100 VAL B CA 1
ATOM 1789 C C . VAL B 1 100 ? 12.797 10.539 -2.863 1 97.75 100 VAL B C 1
ATOM 1791 O O . VAL B 1 100 ? 12.141 9.82 -3.627 1 97.75 100 VAL B O 1
ATOM 1794 N N . LYS B 1 101 ? 12.844 11.805 -3.002 1 97.81 101 LYS B N 1
ATOM 1795 C CA . LYS B 1 101 ? 12.289 12.516 -4.156 1 97.81 101 LYS B CA 1
ATOM 1796 C C . LYS B 1 101 ? 12.891 11.984 -5.457 1 97.81 101 LYS B C 1
ATOM 1798 O O . LYS B 1 101 ? 14.047 11.562 -5.488 1 97.81 101 LYS B O 1
ATOM 1803 N N . GLY B 1 102 ? 12.07 12.062 -6.512 1 98.25 102 GLY B N 1
ATOM 1804 C CA . GLY B 1 102 ? 12.516 11.609 -7.82 1 98.25 102 GLY B CA 1
ATOM 1805 C C . GLY B 1 102 ? 11.891 10.289 -8.234 1 98.25 102 GLY B C 1
ATOM 1806 O O . GLY B 1 102 ? 12.266 9.719 -9.258 1 98.25 102 GLY B O 1
ATOM 1807 N N . SER B 1 103 ? 11.008 9.789 -7.496 1 98.75 103 SER B N 1
ATOM 1808 C CA . SER B 1 103 ? 10.281 8.555 -7.777 1 98.75 103 SER B CA 1
ATOM 1809 C C . SER B 1 103 ? 8.93 8.844 -8.422 1 98.75 103 SER B C 1
ATOM 1811 O O . SER B 1 103 ? 7.984 9.258 -7.746 1 98.75 103 SER B O 1
ATOM 1813 N N . LEU B 1 104 ? 8.836 8.508 -9.664 1 98.75 104 LEU B N 1
ATOM 1814 C CA . LEU B 1 104 ? 7.734 9.039 -10.461 1 98.75 104 LEU B CA 1
ATOM 1815 C C . LEU B 1 104 ? 6.727 7.941 -10.789 1 98.75 104 LEU B C 1
ATOM 1817 O O . LEU B 1 104 ? 7.109 6.844 -11.203 1 98.75 104 LEU B O 1
ATOM 1821 N N . ILE B 1 105 ? 5.477 8.305 -10.695 1 98.75 105 ILE B N 1
ATOM 1822 C CA . ILE B 1 105 ? 4.379 7.383 -10.953 1 98.75 105 ILE B CA 1
ATOM 1823 C C . ILE B 1 105 ? 4.375 6.988 -12.43 1 98.75 105 ILE B C 1
ATOM 1825 O O . ILE B 1 105 ? 4.566 7.836 -13.305 1 98.75 105 ILE B O 1
ATOM 1829 N N . GLU B 1 106 ? 4.211 5.695 -12.719 1 97.88 106 GLU B N 1
ATOM 1830 C CA . GLU B 1 106 ? 4.082 5.215 -14.086 1 97.88 106 GLU B CA 1
ATOM 1831 C C . GLU B 1 106 ? 2.633 5.293 -14.562 1 97.88 106 GLU B C 1
ATOM 1833 O O . GLU B 1 106 ? 2.32 6.043 -15.492 1 97.88 106 GLU B O 1
ATOM 1838 N N . THR B 1 107 ? 1.717 4.547 -13.883 1 96.06 107 THR B N 1
ATOM 1839 C CA . THR B 1 107 ? 0.315 4.516 -14.289 1 96.06 107 THR B CA 1
ATOM 1840 C C . THR B 1 107 ? -0.57 5.145 -13.219 1 96.06 107 THR B C 1
ATOM 1842 O O . THR B 1 107 ? -1.348 6.055 -13.508 1 96.06 107 THR B O 1
ATOM 1845 N N . THR B 1 108 ? -0.519 4.656 -12.078 1 97.38 108 THR B N 1
ATOM 1846 C CA . THR B 1 108 ? -1.34 5.098 -10.953 1 97.38 108 THR B CA 1
ATOM 1847 C C . THR B 1 108 ? -0.698 4.707 -9.625 1 97.38 108 THR B C 1
ATOM 1849 O O . THR B 1 108 ? 0.138 3.805 -9.578 1 97.38 108 THR B O 1
ATOM 1852 N N . ALA B 1 109 ? -0.977 5.43 -8.641 1 98.75 109 ALA B N 1
ATOM 1853 C CA . ALA B 1 109 ? -0.803 4.965 -7.262 1 98.75 109 ALA B CA 1
ATOM 1854 C C . ALA B 1 109 ? -2.016 5.32 -6.406 1 98.75 109 ALA B C 1
ATOM 1856 O O . ALA B 1 109 ? -2.473 6.465 -6.41 1 98.75 109 ALA B O 1
ATOM 1857 N N . GLU B 1 110 ? -2.57 4.332 -5.742 1 98.88 110 GLU B N 1
ATOM 1858 C CA . GLU B 1 110 ? -3.672 4.477 -4.797 1 98.88 110 GLU B CA 1
ATOM 1859 C C . GLU B 1 110 ? -3.17 4.426 -3.355 1 98.88 110 GLU B C 1
ATOM 1861 O O . GLU B 1 110 ? -2.586 3.424 -2.932 1 98.88 110 GLU B O 1
ATOM 1866 N N . ILE B 1 111 ? -3.43 5.488 -2.621 1 98.81 111 ILE B N 1
ATOM 1867 C CA . ILE B 1 111 ? -2.836 5.602 -1.293 1 98.81 111 ILE B CA 1
ATOM 1868 C C . ILE B 1 111 ? -3.92 5.93 -0.269 1 98.81 111 ILE B C 1
ATOM 1870 O O . ILE B 1 111 ? -4.828 6.719 -0.546 1 98.81 111 ILE B O 1
ATOM 1874 N N . VAL B 1 112 ? -3.84 5.297 0.904 1 98.69 112 VAL B N 1
ATOM 1875 C CA . VAL B 1 112 ? -4.68 5.613 2.057 1 98.69 112 VAL B CA 1
ATOM 1876 C C . VAL B 1 112 ? -3.799 5.938 3.262 1 98.69 112 VAL B C 1
ATOM 1878 O O . VAL B 1 112 ? -2.895 5.172 3.604 1 98.69 112 VAL B O 1
ATOM 1881 N N . LEU B 1 113 ? -4.043 7.07 3.84 1 98.38 113 LEU B N 1
ATOM 1882 C CA . LEU B 1 113 ? -3.416 7.48 5.094 1 98.38 113 LEU B CA 1
ATOM 1883 C C . LEU B 1 113 ? -4.43 7.477 6.234 1 98.38 113 LEU B C 1
ATOM 1885 O O . LEU B 1 113 ? -5.625 7.684 6.012 1 98.38 113 LEU B O 1
ATOM 1889 N N . VAL B 1 114 ? -3.965 7.254 7.387 1 97.69 114 VAL B N 1
ATOM 1890 C CA . VAL B 1 114 ? -4.77 7.496 8.586 1 97.69 114 VAL B CA 1
ATOM 1891 C C . VAL B 1 114 ? -4.258 8.734 9.312 1 97.69 114 VAL B C 1
ATOM 1893 O O . VAL B 1 114 ? -3.049 8.922 9.453 1 97.69 114 VAL B O 1
ATOM 1896 N N . ASN B 1 115 ? -5.164 9.586 9.695 1 97.06 115 ASN B N 1
ATOM 1897 C CA . ASN B 1 115 ? -4.871 10.789 10.469 1 97.06 115 ASN B CA 1
ATOM 1898 C C . ASN B 1 115 ? -4.969 10.523 11.969 1 97.06 115 ASN B C 1
ATOM 1900 O O . ASN B 1 115 ? -6.062 10.547 12.539 1 97.06 115 ASN B O 1
ATOM 1904 N N . LEU B 1 116 ? -3.898 10.492 12.578 1 96.75 116 LEU B N 1
ATOM 1905 C CA . LEU B 1 116 ? -3.822 10.047 13.969 1 96.75 116 LEU B CA 1
ATOM 1906 C C . LEU B 1 116 ? -4.195 11.172 14.922 1 96.75 116 LEU B C 1
ATOM 1908 O O . LEU B 1 116 ? -4.496 10.922 16.094 1 96.75 116 LEU B O 1
ATOM 1912 N N . ASN B 1 117 ? -4.102 12.398 14.398 1 94.75 117 ASN B N 1
ATOM 1913 C CA . ASN B 1 117 ? -4.574 13.508 15.227 1 94.75 117 ASN B CA 1
ATOM 1914 C C . ASN B 1 117 ? -6 13.273 15.719 1 94.75 117 ASN B C 1
ATOM 1916 O O . ASN B 1 117 ? -6.348 13.672 16.828 1 94.75 117 ASN B O 1
ATOM 1920 N N . ASN B 1 118 ? -6.75 12.656 14.906 1 92 118 ASN B N 1
ATOM 1921 C CA . ASN B 1 118 ? -8.148 12.398 15.219 1 92 118 ASN B CA 1
ATOM 1922 C C . ASN B 1 118 ? -8.297 11.391 16.359 1 92 118 ASN B C 1
ATOM 1924 O O . ASN B 1 118 ? -9.391 11.211 16.891 1 92 118 ASN B O 1
ATOM 1928 N N . PHE B 1 119 ? -7.273 10.789 16.75 1 92.94 119 PHE B N 1
ATOM 1929 C CA . PHE B 1 119 ? -7.285 9.805 17.828 1 92.94 119 PHE B CA 1
ATOM 1930 C C . PHE B 1 119 ? -6.465 10.289 19.016 1 92.94 119 PHE B C 1
ATOM 1932 O O . PHE B 1 119 ? -6.051 9.492 19.859 1 92.94 119 PHE B O 1
ATOM 1939 N N . GLY B 1 120 ? -6.098 11.562 18.984 1 94.12 120 GLY B N 1
ATOM 1940 C CA . GLY B 1 120 ? -5.422 12.18 20.125 1 94.12 120 GLY B CA 1
ATOM 1941 C C . GLY B 1 120 ? -3.92 11.969 20.094 1 94.12 120 GLY B C 1
ATOM 1942 O O . GLY B 1 120 ? -3.262 12.078 21.141 1 94.12 120 GLY B O 1
ATOM 1943 N N . ILE B 1 121 ? -3.42 11.609 19 1 96.62 121 ILE B N 1
ATOM 1944 C CA . ILE B 1 121 ? -1.984 11.375 18.875 1 96.62 121 ILE B CA 1
ATOM 1945 C C . ILE B 1 121 ? -1.332 12.555 18.156 1 96.62 121 ILE B C 1
ATOM 1947 O O . ILE B 1 121 ? -1.85 13.039 17.141 1 96.62 121 ILE B O 1
ATOM 1951 N N . GLN B 1 122 ? -0.226 12.992 18.641 1 96.88 122 GLN B N 1
ATOM 1952 C CA . GLN B 1 122 ? 0.547 14.078 18.047 1 96.88 122 GLN B CA 1
ATOM 1953 C C . GLN B 1 122 ? 1.969 13.625 17.719 1 96.88 122 GLN B C 1
ATOM 1955 O O . GLN B 1 122 ? 2.574 12.875 18.484 1 96.88 122 GLN B O 1
ATOM 1960 N N . PHE B 1 123 ? 2.475 14.086 16.625 1 97.44 123 PHE B N 1
ATOM 1961 C CA . PHE B 1 123 ? 3.852 13.828 16.219 1 97.44 123 PHE B CA 1
ATOM 1962 C C . PHE B 1 123 ? 4.664 15.117 16.219 1 97.44 123 PHE B C 1
ATOM 1964 O O . PHE B 1 123 ? 4.176 16.172 15.797 1 97.44 123 PHE B O 1
ATOM 1971 N N . THR B 1 124 ? 5.816 15.07 16.641 1 96.31 124 THR B N 1
ATOM 1972 C CA . THR B 1 124 ? 6.891 16.031 16.406 1 96.31 124 THR B CA 1
ATOM 1973 C C . THR B 1 124 ? 8.203 15.305 16.125 1 96.31 124 THR B C 1
ATOM 1975 O O . THR B 1 124 ? 8.266 14.07 16.141 1 96.31 124 THR B O 1
ATOM 1978 N N . ARG B 1 125 ? 9.195 16.031 15.617 1 95.88 125 ARG B N 1
ATOM 1979 C CA . ARG B 1 125 ? 10.547 15.5 15.461 1 95.88 125 ARG B CA 1
ATOM 1980 C C . ARG B 1 125 ? 11.562 16.359 16.203 1 95.88 125 ARG B C 1
ATOM 1982 O O . ARG B 1 125 ? 11.531 17.594 16.109 1 95.88 125 ARG B O 1
ATOM 1989 N N . GLU B 1 126 ? 12.383 15.688 16.891 1 95.19 126 GLU B N 1
ATOM 1990 C CA . GLU B 1 126 ? 13.43 16.344 17.672 1 95.19 126 GLU B CA 1
ATOM 1991 C C . GLU B 1 126 ? 14.781 15.688 17.438 1 95.19 126 GLU B C 1
ATOM 1993 O O . GLU B 1 126 ? 14.867 14.477 17.25 1 95.19 126 GLU B O 1
ATOM 1998 N N . PHE B 1 127 ? 15.789 16.562 17.547 1 94.94 127 PHE B N 1
ATOM 1999 C CA . PHE B 1 127 ? 17.141 16.062 17.344 1 94.94 127 PHE B CA 1
ATOM 2000 C C . PHE B 1 127 ? 17.516 15.047 18.422 1 94.94 127 PHE B C 1
ATOM 2002 O O . PHE B 1 127 ? 17.328 15.305 19.609 1 94.94 127 PHE B O 1
ATOM 2009 N N . ASP B 1 128 ? 18 13.922 17.969 1 94.19 128 ASP B N 1
ATOM 2010 C CA . ASP B 1 128 ? 18.469 12.852 18.844 1 94.19 128 ASP B CA 1
ATOM 2011 C C . ASP B 1 128 ? 19.984 12.688 18.766 1 94.19 128 ASP B C 1
ATOM 2013 O O . ASP B 1 128 ? 20.5 12.305 17.719 1 94.19 128 ASP B O 1
ATOM 2017 N N . GLN B 1 129 ? 20.672 12.906 19.766 1 92.62 129 GLN B N 1
ATOM 2018 C CA . GLN B 1 129 ? 22.141 12.867 19.797 1 92.62 129 GLN B CA 1
ATOM 2019 C C . GLN B 1 129 ? 22.656 11.469 19.453 1 92.62 129 GLN B C 1
ATOM 2021 O O . GLN B 1 129 ? 23.703 11.328 18.828 1 92.62 129 GLN B O 1
ATOM 2026 N N . ALA B 1 130 ? 21.953 10.469 19.828 1 93 130 ALA B N 1
ATOM 2027 C CA . ALA B 1 130 ? 22.391 9.094 19.625 1 93 130 ALA B CA 1
ATOM 2028 C C . ALA B 1 130 ? 22.406 8.734 18.141 1 93 130 ALA B C 1
ATOM 2030 O O . ALA B 1 130 ? 23.25 7.945 17.703 1 93 130 ALA B O 1
ATOM 2031 N N . THR B 1 131 ? 21.531 9.289 17.344 1 88 131 THR B N 1
ATOM 2032 C CA . THR B 1 131 ? 21.406 8.891 15.953 1 88 131 THR B CA 1
ATOM 2033 C C . THR B 1 131 ? 21.938 9.984 15.031 1 88 131 THR B C 1
ATOM 2035 O O . THR B 1 131 ? 22.297 9.719 13.883 1 88 131 THR B O 1
ATOM 2038 N N . G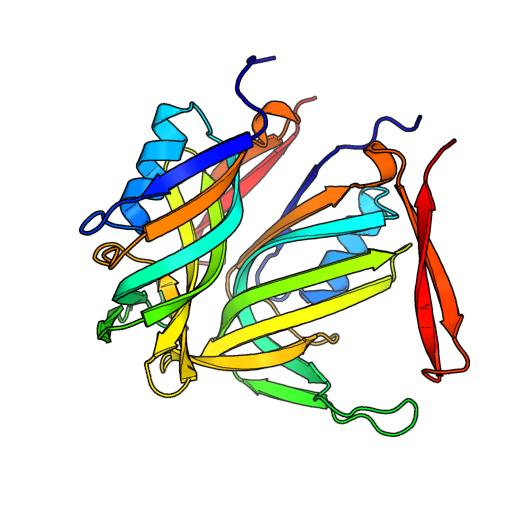LY B 1 132 ? 21.938 11.195 15.57 1 88.06 132 GLY B N 1
ATOM 2039 C CA . GLY B 1 132 ? 22.328 12.32 14.75 1 88.06 132 GLY B CA 1
ATOM 2040 C C . GLY B 1 132 ? 21.234 12.805 13.82 1 88.06 132 GLY B C 1
ATOM 2041 O O . GLY B 1 132 ? 21.469 13.625 12.93 1 88.06 132 GLY B O 1
ATOM 2042 N N . PHE B 1 133 ? 20 12.25 13.953 1 89.56 133 PHE B N 1
ATOM 2043 C CA . PHE B 1 133 ? 18.859 12.633 13.109 1 89.56 133 PHE B CA 1
ATOM 2044 C C . PHE B 1 133 ? 17.734 13.219 13.953 1 89.56 133 PHE B C 1
ATOM 2046 O O . PHE B 1 133 ? 17.734 13.07 15.18 1 89.56 133 PHE B O 1
ATOM 2053 N N . ASN B 1 134 ? 16.906 14.047 13.328 1 92.5 134 ASN B N 1
ATOM 2054 C CA . ASN B 1 134 ? 15.633 14.383 13.969 1 92.5 134 ASN B CA 1
ATOM 2055 C C . ASN B 1 134 ? 14.703 13.18 14.023 1 92.5 134 ASN B C 1
ATOM 2057 O O . ASN B 1 134 ? 14.266 12.68 12.984 1 92.5 134 ASN B O 1
ATOM 2061 N N . GLU B 1 135 ? 14.414 12.781 15.297 1 95.38 135 GLU B N 1
ATOM 2062 C CA . GLU B 1 135 ? 13.672 11.539 15.477 1 95.38 135 GLU B CA 1
ATOM 2063 C C . GLU B 1 135 ? 12.258 11.812 15.969 1 95.38 135 GLU B C 1
ATOM 2065 O O . GLU B 1 135 ? 12 12.844 16.594 1 95.38 135 GLU B O 1
ATOM 2070 N N . LEU B 1 136 ? 11.398 10.922 15.688 1 97.12 136 LEU B N 1
ATOM 2071 C CA . LEU B 1 136 ? 9.977 11.055 15.992 1 97.12 136 LEU B CA 1
ATOM 2072 C C . LEU B 1 136 ? 9.75 11.109 17.5 1 97.12 136 LEU B C 1
ATOM 2074 O O . LEU B 1 136 ? 10.305 10.297 18.25 1 97.12 136 LEU B O 1
ATOM 2078 N N . VAL B 1 137 ? 8.93 12.055 17.922 1 97.62 137 VAL B N 1
ATOM 2079 C CA . VAL B 1 137 ? 8.406 12.148 19.281 1 97.62 137 VAL B CA 1
ATOM 2080 C C . VAL B 1 137 ? 6.887 12.039 19.266 1 97.62 137 VAL B C 1
ATOM 2082 O O . VAL B 1 137 ? 6.215 12.773 18.531 1 97.62 137 VAL B O 1
ATOM 2085 N N . VAL B 1 138 ? 6.375 11.094 20.109 1 97.94 138 VAL B N 1
ATOM 2086 C CA . VAL B 1 138 ? 4.941 10.828 20.125 1 97.94 138 VAL B CA 1
ATOM 2087 C C . VAL B 1 138 ? 4.34 11.32 21.438 1 97.94 138 VAL B C 1
ATOM 2089 O O . VAL B 1 138 ? 4.863 11.023 22.516 1 97.94 138 VAL B O 1
ATOM 2092 N N . LYS B 1 139 ? 3.303 12.148 21.25 1 96.75 139 LYS B N 1
ATOM 2093 C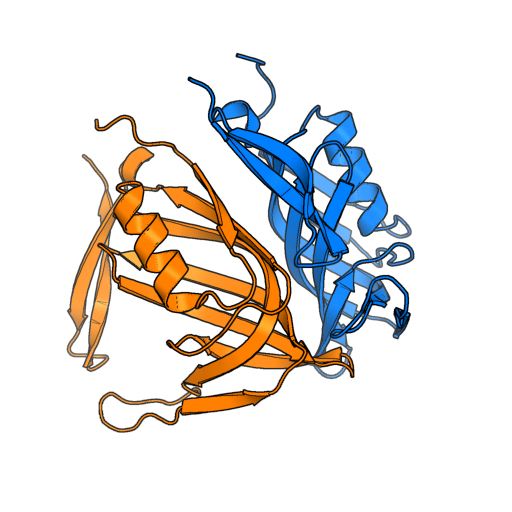 CA . LYS B 1 139 ? 2.545 12.609 22.406 1 96.75 139 LYS B CA 1
ATOM 2094 C C . LYS B 1 139 ? 1.064 12.273 22.281 1 96.75 139 LYS B C 1
ATOM 2096 O O . LYS B 1 139 ? 0.548 12.156 21.156 1 96.75 139 LYS B O 1
ATOM 2101 N N . TYR B 1 140 ? 0.418 11.992 23.422 1 95.25 140 TYR B N 1
ATOM 2102 C CA . TYR B 1 140 ? -1.015 11.727 23.469 1 95.25 140 TYR B CA 1
ATOM 2103 C C . TYR B 1 140 ? -1.762 12.859 24.156 1 95.25 140 TYR B C 1
ATOM 2105 O O . TYR B 1 140 ? -1.266 13.43 25.125 1 95.25 140 TYR B O 1
ATOM 2113 N N . ASP B 1 141 ? -2.943 13.18 23.469 1 86.62 141 ASP B N 1
ATOM 2114 C CA . ASP B 1 141 ? -3.777 14.18 24.125 1 86.62 141 ASP B CA 1
ATOM 2115 C C . ASP B 1 141 ? -4.246 13.68 25.5 1 86.62 141 ASP B C 1
ATOM 2117 O O . ASP B 1 141 ? -4.535 12.492 25.656 1 86.62 141 ASP B O 1
ATOM 2121 N N . ASN B 1 142 ? -4.07 14.516 26.578 1 69.38 142 ASN B N 1
ATOM 2122 C CA . ASN B 1 142 ? -4.559 14.273 27.922 1 69.38 142 ASN B CA 1
ATOM 2123 C C . ASN B 1 142 ? -6.082 14.328 27.984 1 69.38 142 ASN B C 1
ATOM 2125 O O . ASN B 1 142 ? -6.711 15.078 27.234 1 69.38 142 ASN B O 1
#